Protein AF-A0A8H6RTL1-F1 (afdb_monomer)

Structure (mmCIF, N/CA/C/O backbone):
data_AF-A0A8H6RTL1-F1
#
_entry.id   AF-A0A8H6RTL1-F1
#
loop_
_atom_site.group_PDB
_atom_site.id
_atom_site.type_symbol
_atom_site.label_atom_id
_atom_site.label_alt_id
_atom_site.label_comp_id
_atom_site.label_asym_id
_atom_site.label_entity_id
_atom_site.labe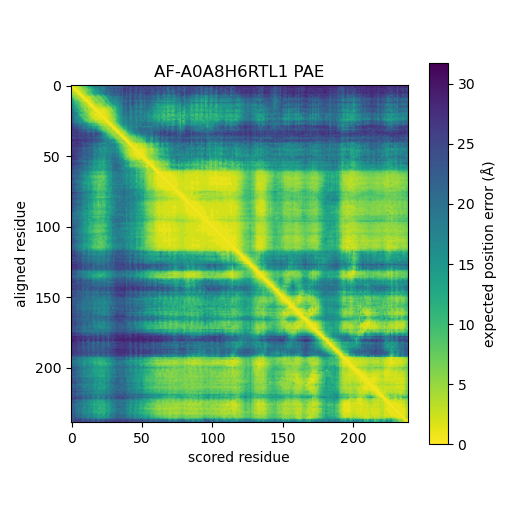l_seq_id
_atom_site.pdbx_PDB_ins_code
_atom_site.Cartn_x
_atom_site.Cartn_y
_atom_site.Cartn_z
_atom_site.occupancy
_atom_site.B_iso_or_equiv
_atom_site.auth_seq_id
_atom_site.auth_comp_id
_atom_site.auth_asym_id
_atom_site.auth_atom_id
_atom_site.pdbx_PDB_model_num
ATOM 1 N N . MET A 1 1 ? -26.772 15.463 -30.815 1.00 43.88 1 MET A N 1
ATOM 2 C CA . MET A 1 1 ? -25.380 15.934 -31.005 1.00 43.88 1 MET A CA 1
ATOM 3 C C . MET A 1 1 ? -24.585 15.671 -29.727 1.00 43.88 1 MET A C 1
ATOM 5 O O . MET A 1 1 ? -24.714 16.428 -28.778 1.00 43.88 1 MET A O 1
ATOM 9 N N . LEU A 1 2 ? -23.816 14.579 -29.672 1.00 36.34 2 LEU A N 1
ATOM 10 C CA . LEU A 1 2 ? -22.948 14.227 -28.539 1.00 36.34 2 LEU A CA 1
ATOM 11 C C . LEU A 1 2 ? -21.503 14.591 -28.904 1.00 36.34 2 LEU A C 1
ATOM 13 O O . LEU A 1 2 ? -20.895 13.931 -29.744 1.00 36.34 2 LEU A O 1
ATOM 17 N N . ARG A 1 3 ? -20.960 15.667 -28.320 1.00 38.81 3 ARG A N 1
ATOM 18 C CA . ARG A 1 3 ? -19.540 16.017 -28.466 1.00 38.81 3 ARG A CA 1
ATOM 19 C C . ARG A 1 3 ? -18.721 15.218 -27.452 1.00 38.81 3 ARG A C 1
ATOM 21 O O . ARG A 1 3 ? -18.816 15.443 -26.252 1.00 38.81 3 ARG A O 1
ATOM 28 N N . SER A 1 4 ? -17.925 14.289 -27.973 1.00 41.44 4 SER A N 1
ATOM 29 C CA . SER A 1 4 ? -16.876 13.567 -27.254 1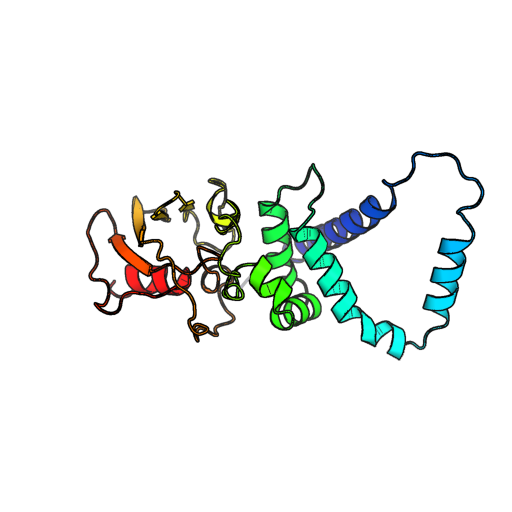.00 41.44 4 SER A CA 1
ATOM 30 C C . SER A 1 4 ? -15.756 14.536 -26.862 1.00 41.44 4 SER A C 1
ATOM 32 O O . SER A 1 4 ? -15.136 15.155 -27.726 1.00 41.44 4 SER A O 1
ATOM 34 N N . ALA A 1 5 ? -15.514 14.684 -25.560 1.00 47.09 5 ALA A N 1
ATOM 35 C CA . ALA A 1 5 ? -14.420 15.472 -25.008 1.00 47.09 5 ALA A CA 1
ATOM 36 C C . ALA A 1 5 ? -13.405 14.534 -24.344 1.00 47.09 5 ALA A C 1
ATOM 38 O O . ALA A 1 5 ? -13.546 14.180 -23.176 1.00 47.09 5 ALA A O 1
ATOM 39 N N . ALA A 1 6 ? -12.365 14.144 -25.082 1.00 49.00 6 ALA A N 1
ATOM 40 C CA . ALA A 1 6 ? -11.170 13.557 -24.480 1.00 49.00 6 ALA A CA 1
ATOM 41 C C . ALA A 1 6 ? -9.881 13.861 -25.273 1.00 49.00 6 ALA A C 1
ATOM 43 O O . ALA A 1 6 ? -9.382 12.992 -25.986 1.00 49.00 6 ALA A O 1
ATOM 44 N N . PRO A 1 7 ? -9.263 15.047 -25.096 1.00 47.78 7 PRO A N 1
ATOM 45 C CA . PRO A 1 7 ? -7.876 15.261 -25.488 1.00 47.78 7 PRO A CA 1
ATOM 46 C C . PRO A 1 7 ? -7.061 15.770 -24.289 1.00 47.78 7 PRO A C 1
ATOM 48 O O . PRO A 1 7 ? -6.831 16.964 -24.162 1.00 47.78 7 PRO A O 1
ATOM 51 N N . ASN A 1 8 ? -6.655 14.897 -23.357 1.00 46.12 8 ASN A N 1
ATOM 52 C CA . ASN A 1 8 ? -5.674 15.297 -22.323 1.00 46.12 8 ASN A CA 1
ATOM 53 C C . ASN A 1 8 ? -4.879 14.163 -21.644 1.00 46.12 8 ASN A C 1
ATOM 55 O O . ASN A 1 8 ? -3.993 14.431 -20.835 1.00 46.12 8 ASN A O 1
ATOM 59 N N . LEU A 1 9 ? -5.124 12.890 -21.976 1.00 42.91 9 LEU A N 1
ATOM 60 C CA . LEU A 1 9 ? -4.364 11.777 -21.387 1.00 42.91 9 LEU A CA 1
ATOM 61 C C . LEU A 1 9 ? -2.966 11.615 -22.006 1.00 42.91 9 LEU A C 1
ATOM 63 O O . LEU A 1 9 ? -2.006 11.392 -21.274 1.00 42.91 9 LEU A O 1
ATOM 67 N N . GLN A 1 10 ? -2.811 11.820 -23.317 1.00 39.81 10 GLN A N 1
ATOM 68 C CA . GLN A 1 10 ? -1.538 11.632 -24.038 1.00 39.81 10 GLN A CA 1
ATOM 69 C C . GLN A 1 10 ? -0.384 12.512 -23.511 1.00 39.81 10 GLN A C 1
ATOM 71 O O . GLN A 1 10 ? 0.764 12.067 -23.470 1.00 39.81 10 GLN A O 1
ATOM 76 N N . LEU A 1 11 ? -0.674 13.733 -23.042 1.00 39.53 11 LEU A N 1
ATOM 77 C CA . LEU A 1 11 ? 0.359 14.669 -22.581 1.00 39.53 11 LEU A CA 1
ATOM 78 C C . LEU A 1 11 ? 0.967 14.270 -21.221 1.00 39.53 11 LEU A C 1
ATOM 80 O O . LEU A 1 11 ? 2.149 14.509 -20.983 1.00 39.53 11 LEU A O 1
ATOM 84 N N . ARG A 1 12 ? 0.198 13.597 -20.350 1.00 45.69 12 ARG A N 1
ATOM 85 C CA . ARG A 1 12 ? 0.683 13.115 -19.040 1.00 45.69 12 ARG A CA 1
ATOM 86 C C . ARG A 1 12 ? 1.526 11.837 -19.140 1.00 45.69 12 ARG A C 1
ATOM 88 O O . ARG A 1 12 ? 2.374 11.599 -18.286 1.00 45.69 12 ARG A O 1
ATOM 95 N N . PHE A 1 13 ? 1.334 11.032 -20.188 1.00 45.88 13 PHE A N 1
ATOM 96 C CA . PHE A 1 13 ? 2.130 9.818 -20.416 1.00 45.88 13 PHE A CA 1
ATOM 97 C C . PHE A 1 13 ? 3.567 10.126 -20.851 1.00 45.88 13 PHE A C 1
ATOM 99 O O . PHE A 1 13 ? 4.500 9.449 -20.415 1.00 45.88 13 PHE A O 1
ATOM 106 N N . ARG A 1 14 ? 3.770 11.171 -21.667 1.00 46.47 14 ARG A N 1
ATOM 107 C CA . ARG A 1 14 ? 5.112 11.555 -22.131 1.00 46.47 14 ARG A CA 1
ATOM 108 C C . ARG A 1 14 ? 5.990 12.087 -21.002 1.00 46.47 14 ARG A C 1
ATOM 110 O O . ARG A 1 14 ? 7.159 11.726 -20.947 1.00 46.47 14 ARG A O 1
ATOM 117 N N . THR A 1 15 ? 5.443 12.870 -20.074 1.00 50.91 15 THR A N 1
ATOM 118 C CA . THR A 1 15 ? 6.215 13.414 -18.947 1.00 50.91 15 THR A CA 1
ATOM 119 C C . THR A 1 15 ? 6.659 12.338 -17.959 1.00 50.91 15 THR A C 1
ATOM 121 O O . THR A 1 15 ? 7.799 12.384 -17.510 1.00 50.91 15 THR A O 1
ATOM 124 N N . GLY A 1 16 ? 5.829 11.327 -17.676 1.00 48.19 16 GLY A N 1
ATOM 125 C CA . GLY A 1 16 ? 6.190 10.238 -16.758 1.00 48.19 16 GLY A CA 1
ATOM 126 C C . GLY A 1 16 ? 7.340 9.356 -17.262 1.00 48.19 16 GLY A C 1
ATOM 127 O O . GLY A 1 16 ? 8.284 9.092 -16.519 1.00 48.19 16 GLY A O 1
ATOM 128 N N . LEU A 1 17 ? 7.305 8.946 -18.537 1.00 53.16 17 LEU A N 1
ATOM 129 C CA . LEU A 1 17 ? 8.368 8.121 -19.126 1.00 53.16 17 LEU A CA 1
ATOM 130 C C . LEU A 1 17 ? 9.667 8.919 -19.319 1.00 53.16 17 LEU A C 1
ATOM 132 O O . LEU A 1 17 ? 10.746 8.409 -19.026 1.00 53.16 17 LEU A O 1
ATOM 136 N N . PHE A 1 18 ? 9.574 10.190 -19.734 1.00 55.62 18 PHE A N 1
ATOM 137 C CA . PHE A 1 18 ? 10.739 11.080 -19.787 1.00 55.62 18 PHE A CA 1
ATOM 138 C C . PHE A 1 18 ? 11.351 11.300 -18.405 1.00 55.62 18 PHE A C 1
ATOM 140 O O . PHE A 1 18 ? 12.571 11.363 -18.292 1.00 55.62 18 PHE A O 1
ATOM 147 N N . PHE A 1 19 ? 10.542 11.409 -17.352 1.00 57.59 19 PHE A N 1
ATOM 148 C CA . PHE A 1 19 ? 11.044 11.545 -15.987 1.00 57.59 19 PHE A CA 1
ATOM 149 C C . PHE A 1 19 ? 11.781 10.277 -15.537 1.00 57.59 19 PHE A C 1
ATOM 151 O O . PHE A 1 19 ? 12.887 10.369 -15.011 1.00 57.59 19 PHE A O 1
ATOM 158 N N . PHE A 1 20 ? 11.228 9.097 -15.838 1.00 56.34 20 PHE A N 1
ATOM 159 C CA . PHE A 1 20 ? 11.855 7.809 -15.530 1.00 56.34 20 PHE A CA 1
ATOM 160 C C . PHE A 1 20 ? 13.192 7.627 -16.269 1.00 56.34 20 PHE A C 1
ATOM 162 O O . PHE A 1 20 ? 14.200 7.272 -15.659 1.00 56.34 20 PHE A O 1
ATOM 169 N N . LEU A 1 21 ? 13.240 7.966 -17.562 1.00 60.62 21 LEU A N 1
ATOM 170 C CA . LEU A 1 21 ? 14.471 7.929 -18.359 1.00 60.62 21 LEU A CA 1
ATOM 171 C C . LEU A 1 21 ? 15.497 8.983 -17.909 1.00 60.62 21 LEU A C 1
ATOM 173 O O . LEU A 1 21 ? 16.694 8.710 -17.928 1.00 60.62 21 LEU A O 1
ATOM 177 N N . ASN A 1 22 ? 15.058 10.162 -17.454 1.00 56.31 22 ASN A N 1
ATOM 178 C CA . ASN A 1 22 ? 15.953 11.180 -16.894 1.00 56.31 22 ASN A CA 1
ATOM 179 C C . ASN A 1 22 ? 16.530 10.783 -15.525 1.00 56.31 22 ASN A C 1
ATOM 181 O O . ASN A 1 22 ? 17.671 11.141 -15.235 1.00 56.31 22 ASN A O 1
ATOM 185 N N . ILE A 1 23 ? 15.785 10.037 -14.700 1.00 56.25 23 ILE A N 1
ATOM 186 C CA . ILE A 1 23 ? 16.304 9.461 -13.448 1.00 56.25 23 ILE A CA 1
ATOM 187 C C . ILE A 1 23 ? 17.415 8.454 -13.754 1.00 56.25 23 ILE A C 1
ATOM 189 O O . ILE A 1 23 ? 18.494 8.549 -13.169 1.00 56.25 23 ILE A O 1
ATOM 193 N N . ILE A 1 24 ? 17.182 7.539 -14.703 1.00 53.34 24 ILE A N 1
ATOM 194 C CA . ILE A 1 24 ? 18.183 6.541 -15.113 1.00 53.34 24 ILE A CA 1
ATOM 195 C C . ILE A 1 24 ? 19.425 7.245 -15.675 1.00 53.34 24 ILE A C 1
ATOM 197 O O . ILE A 1 24 ? 20.531 7.019 -15.194 1.00 53.34 24 ILE A O 1
ATOM 201 N N . ARG A 1 25 ? 19.240 8.197 -16.600 1.00 52.59 25 ARG A N 1
ATOM 202 C CA . ARG A 1 25 ? 20.341 8.920 -17.254 1.00 52.59 25 ARG A CA 1
ATOM 203 C C . ARG A 1 25 ? 21.189 9.768 -16.295 1.00 52.59 25 ARG A C 1
ATOM 205 O O . ARG A 1 25 ? 22.357 9.999 -16.578 1.00 52.59 25 ARG A O 1
ATOM 212 N N . ARG A 1 26 ? 20.633 10.261 -15.180 1.00 54.62 26 ARG A N 1
ATOM 213 C CA . ARG A 1 26 ? 21.383 11.074 -14.198 1.00 54.62 26 ARG A CA 1
ATOM 214 C C . ARG A 1 26 ? 22.138 10.249 -13.158 1.00 54.62 26 ARG A C 1
ATOM 216 O O . ARG A 1 26 ? 23.131 10.751 -12.633 1.00 54.62 26 ARG A O 1
ATOM 223 N N . ASN A 1 27 ? 21.705 9.022 -12.865 1.00 48.44 27 ASN A N 1
ATOM 224 C CA . ASN A 1 27 ? 22.418 8.148 -11.929 1.00 48.44 27 ASN A CA 1
ATOM 225 C C . ASN A 1 27 ? 23.763 7.657 -12.490 1.00 48.44 27 ASN A C 1
ATOM 227 O O . ASN A 1 27 ? 24.698 7.484 -11.714 1.00 48.44 27 ASN A O 1
ATOM 231 N N . ASP A 1 28 ? 23.909 7.563 -13.814 1.00 49.00 28 ASP A N 1
ATOM 232 C CA . ASP A 1 28 ? 25.189 7.220 -14.453 1.00 49.00 28 ASP A CA 1
ATOM 233 C C . ASP A 1 28 ? 26.223 8.364 -14.422 1.00 49.00 28 ASP A C 1
ATOM 235 O O . ASP A 1 28 ? 27.409 8.139 -14.646 1.00 49.00 28 ASP A O 1
ATOM 239 N N . CYS A 1 29 ? 25.822 9.601 -14.104 1.00 46.69 29 CYS A N 1
ATOM 240 C CA . CYS A 1 29 ? 26.717 10.762 -14.179 1.00 46.69 29 CYS A CA 1
ATOM 241 C C . CYS A 1 29 ? 27.393 11.161 -12.854 1.00 46.69 29 CYS A C 1
ATOM 243 O O . CYS A 1 29 ? 28.145 12.135 -12.854 1.00 46.69 29 CYS A O 1
ATOM 245 N N . ARG A 1 30 ? 27.137 10.489 -11.716 1.00 46.78 30 ARG A N 1
ATOM 246 C CA . ARG A 1 30 ? 27.533 11.023 -10.389 1.00 46.78 30 ARG A CA 1
ATOM 247 C C . ARG A 1 30 ? 28.632 10.280 -9.622 1.00 46.78 30 ARG A C 1
ATOM 249 O O . ARG A 1 30 ? 28.912 10.664 -8.493 1.00 46.78 30 ARG A O 1
ATOM 256 N N . THR A 1 31 ? 29.314 9.305 -10.219 1.00 47.59 31 THR A N 1
ATOM 257 C CA . THR A 1 31 ? 30.522 8.681 -9.625 1.00 47.59 31 THR A CA 1
ATOM 258 C C . THR A 1 31 ? 31.845 9.269 -10.137 1.00 47.59 31 THR A C 1
ATOM 260 O O . THR A 1 31 ? 32.911 8.711 -9.897 1.00 47.59 31 THR A O 1
ATOM 263 N N . GLY A 1 32 ? 31.814 10.414 -10.822 1.00 49.97 32 GLY A N 1
ATOM 264 C CA . GLY A 1 32 ? 33.000 11.039 -11.408 1.00 49.97 32 GLY A CA 1
ATOM 265 C C . GLY A 1 32 ? 33.695 12.061 -10.509 1.00 49.97 32 GLY A C 1
ATOM 266 O O . GLY A 1 32 ? 33.634 13.247 -10.806 1.00 49.97 32 GLY A O 1
ATOM 267 N N . THR A 1 33 ? 34.406 11.618 -9.470 1.00 51.62 33 THR A N 1
ATOM 268 C CA . THR A 1 33 ? 35.535 12.381 -8.897 1.00 51.62 33 THR A CA 1
ATOM 269 C C . THR A 1 33 ? 36.630 11.432 -8.416 1.00 51.62 33 THR A C 1
ATOM 271 O O . THR A 1 33 ? 36.700 11.110 -7.237 1.00 51.62 33 THR A O 1
ATOM 274 N N . HIS A 1 34 ? 37.472 10.969 -9.340 1.00 44.16 34 HIS A N 1
ATOM 275 C CA . HIS A 1 34 ? 38.931 10.973 -9.191 1.00 44.16 34 HIS A CA 1
ATOM 276 C C . HIS A 1 34 ? 39.573 10.576 -10.526 1.00 44.16 34 HIS A C 1
ATOM 278 O O . HIS A 1 34 ? 39.155 9.622 -11.179 1.00 44.16 34 HIS A O 1
ATOM 284 N N . ASN A 1 35 ? 40.573 11.349 -10.939 1.00 51.34 35 ASN A N 1
ATOM 285 C CA . ASN A 1 35 ? 41.313 11.200 -12.186 1.00 51.34 35 ASN A CA 1
ATOM 286 C C . ASN A 1 35 ? 41.865 9.774 -12.358 1.00 51.34 35 ASN A C 1
ATOM 288 O O . ASN A 1 35 ? 42.827 9.397 -11.695 1.00 51.34 35 ASN A O 1
ATOM 292 N N . SER A 1 36 ? 41.293 8.998 -13.279 1.00 48.06 36 SER A N 1
ATOM 293 C CA . SER A 1 36 ? 41.942 7.810 -13.835 1.00 48.06 36 SER A CA 1
ATOM 294 C C . SER A 1 36 ? 41.589 7.685 -15.313 1.00 48.06 36 SER A C 1
ATOM 296 O O . SER A 1 36 ? 40.484 7.300 -15.691 1.00 48.06 36 SER A O 1
ATOM 298 N N . VAL A 1 37 ? 42.560 8.016 -16.164 1.00 55.53 37 VAL A N 1
ATOM 299 C CA . VAL A 1 37 ? 42.485 7.949 -17.636 1.00 55.53 37 VAL A CA 1
ATOM 300 C C . VAL A 1 37 ? 42.399 6.490 -18.140 1.00 55.53 37 VAL A C 1
ATOM 302 O O . VAL A 1 37 ? 42.255 6.237 -19.331 1.00 55.53 37 VAL A O 1
ATOM 305 N N . HIS A 1 38 ? 42.391 5.498 -17.242 1.00 55.06 38 HIS A N 1
ATOM 306 C CA . HIS A 1 38 ? 42.290 4.077 -17.585 1.00 55.06 38 HIS A CA 1
ATOM 307 C C . HIS A 1 38 ? 40.859 3.500 -17.638 1.00 55.06 38 HIS A C 1
ATOM 309 O O . HIS A 1 38 ? 40.698 2.328 -17.979 1.00 55.06 38 HIS A O 1
ATOM 315 N N . GLY A 1 39 ? 39.815 4.287 -17.354 1.00 49.84 39 GLY A N 1
ATOM 316 C CA . GLY A 1 39 ? 38.440 3.779 -17.201 1.00 49.84 39 GLY A CA 1
ATOM 317 C C . GLY A 1 39 ? 37.600 3.598 -18.477 1.00 49.84 39 GLY A C 1
ATOM 318 O O . GLY A 1 39 ? 36.605 2.878 -18.434 1.00 49.84 39 GLY A O 1
ATOM 319 N N . MET A 1 40 ? 37.967 4.199 -19.618 1.00 52.50 40 MET A N 1
ATOM 320 C CA . MET A 1 40 ? 37.075 4.234 -20.799 1.00 52.50 40 MET A CA 1
ATOM 321 C C . MET A 1 40 ? 36.929 2.892 -21.539 1.00 52.50 40 MET A C 1
ATOM 323 O O . MET A 1 40 ? 35.972 2.709 -22.278 1.00 52.50 40 MET A O 1
ATOM 327 N N . LYS A 1 41 ? 37.814 1.908 -21.320 1.00 56.25 41 LYS A N 1
ATOM 328 C CA . LYS A 1 41 ? 37.735 0.617 -22.038 1.00 56.25 41 LYS A CA 1
ATOM 329 C C . LYS A 1 41 ? 36.671 -0.346 -21.491 1.00 56.25 41 LYS A C 1
ATOM 331 O O . LYS A 1 41 ? 36.265 -1.267 -22.196 1.00 56.25 41 LYS A O 1
ATOM 336 N N . ALA A 1 42 ? 36.222 -0.167 -20.247 1.00 57.38 42 ALA A N 1
ATOM 337 C CA . ALA A 1 42 ? 35.315 -1.119 -19.601 1.00 57.38 42 ALA A CA 1
ATOM 338 C C . ALA A 1 42 ? 33.854 -0.961 -20.061 1.00 57.38 42 ALA A C 1
ATOM 340 O O . ALA A 1 42 ? 33.155 -1.958 -20.247 1.00 57.38 42 ALA A O 1
ATOM 341 N N . THR A 1 43 ? 33.400 0.274 -20.292 1.00 62.84 43 THR A N 1
ATOM 342 C CA . THR A 1 43 ? 32.031 0.561 -20.750 1.00 62.84 43 THR A CA 1
ATOM 343 C C . THR A 1 43 ? 31.811 0.135 -22.198 1.00 62.84 43 THR A C 1
ATOM 345 O O . THR A 1 43 ? 30.776 -0.450 -22.511 1.00 62.84 43 THR A O 1
ATOM 348 N N . ASP A 1 44 ? 32.812 0.329 -23.058 1.00 65.88 44 ASP A N 1
ATOM 349 C CA . ASP A 1 44 ? 32.731 -0.032 -24.479 1.00 65.88 44 ASP A CA 1
ATOM 350 C C . ASP A 1 44 ? 32.711 -1.555 -24.680 1.00 65.88 44 ASP A C 1
ATOM 352 O O . ASP A 1 44 ? 31.981 -2.074 -25.528 1.00 65.88 44 ASP A O 1
ATOM 356 N N . SER A 1 45 ? 33.444 -2.291 -23.837 1.00 69.19 45 SER A N 1
ATOM 357 C CA . SER A 1 45 ? 33.427 -3.758 -23.813 1.00 69.19 45 SER A CA 1
ATOM 358 C C . SER A 1 45 ? 32.057 -4.312 -23.398 1.00 69.19 45 SER A C 1
ATOM 360 O O . SER A 1 45 ? 31.516 -5.201 -24.057 1.00 69.19 45 SER A O 1
ATOM 362 N N . LEU A 1 46 ? 31.437 -3.735 -22.361 1.00 67.06 46 LEU A N 1
ATOM 363 C CA . LEU A 1 46 ? 30.097 -4.124 -21.906 1.00 67.06 46 LEU A CA 1
ATOM 364 C C . LEU A 1 46 ? 29.025 -3.871 -22.973 1.00 67.06 46 LEU A C 1
ATOM 366 O O . LEU A 1 46 ? 28.186 -4.739 -23.213 1.00 67.06 46 LEU A O 1
ATOM 370 N N . ILE A 1 47 ? 29.072 -2.719 -23.646 1.00 72.00 47 ILE A N 1
ATOM 371 C CA . ILE A 1 47 ? 28.132 -2.389 -24.727 1.00 72.00 47 ILE A CA 1
ATOM 372 C C . ILE A 1 47 ? 28.301 -3.361 -25.904 1.00 72.00 47 ILE A C 1
ATOM 374 O O . ILE A 1 47 ? 27.302 -3.854 -26.426 1.00 72.00 47 ILE A O 1
ATOM 378 N N . SER A 1 48 ? 29.539 -3.695 -26.287 1.00 73.81 48 SER A N 1
ATOM 379 C CA . SER A 1 48 ? 29.819 -4.660 -27.362 1.00 73.81 48 SER A CA 1
ATOM 380 C C . SER A 1 48 ? 29.273 -6.060 -27.049 1.00 73.81 48 SER A C 1
ATOM 382 O O . SER A 1 48 ? 28.581 -6.656 -27.877 1.00 73.81 48 SER A O 1
ATOM 384 N N . ILE A 1 49 ? 29.479 -6.549 -25.820 1.00 71.25 49 ILE A N 1
ATOM 385 C CA . ILE A 1 49 ? 28.933 -7.837 -25.364 1.00 71.25 49 ILE A CA 1
ATOM 386 C C . ILE A 1 49 ? 27.398 -7.813 -25.390 1.00 71.25 49 ILE A C 1
ATOM 388 O O . ILE A 1 49 ? 26.786 -8.737 -25.919 1.00 71.25 49 ILE A O 1
ATOM 392 N N . ILE A 1 50 ? 26.762 -6.743 -24.898 1.00 66.81 50 ILE A N 1
ATOM 393 C CA . ILE A 1 50 ? 25.294 -6.602 -24.901 1.00 66.81 50 ILE A CA 1
ATOM 394 C C . ILE A 1 50 ? 24.729 -6.573 -26.330 1.00 66.81 50 ILE A C 1
ATOM 396 O O . ILE A 1 50 ? 23.659 -7.132 -26.587 1.00 66.81 50 ILE A O 1
ATOM 400 N N . MET A 1 51 ? 25.441 -5.952 -27.272 1.00 72.31 51 MET A N 1
ATOM 401 C CA . MET A 1 51 ? 25.041 -5.894 -28.682 1.00 72.31 51 MET A CA 1
ATOM 402 C C . MET A 1 51 ? 25.223 -7.238 -29.403 1.00 72.31 51 MET A C 1
ATOM 404 O O . MET A 1 51 ? 24.439 -7.537 -30.307 1.00 72.31 51 MET A O 1
ATOM 408 N N . ALA A 1 52 ? 26.192 -8.055 -28.971 1.00 74.25 52 ALA A N 1
ATOM 409 C CA . ALA A 1 52 ? 26.459 -9.398 -29.492 1.00 74.25 52 ALA A CA 1
ATOM 410 C C . ALA A 1 52 ? 25.467 -10.469 -28.995 1.00 74.25 52 ALA A C 1
ATOM 412 O O . ALA A 1 52 ? 25.358 -11.540 -29.594 1.00 74.25 52 ALA A O 1
ATOM 413 N N . LEU A 1 53 ? 24.712 -10.197 -27.927 1.00 74.38 53 LEU A N 1
ATOM 414 C CA . LEU A 1 53 ? 23.673 -11.102 -27.442 1.00 74.38 53 LEU A CA 1
ATOM 415 C C . LEU A 1 53 ? 22.528 -11.235 -28.456 1.00 74.38 53 LEU A C 1
ATOM 417 O O . LEU A 1 53 ? 22.070 -10.254 -29.058 1.00 74.38 53 LEU A O 1
ATOM 421 N N . SER A 1 54 ? 22.001 -12.453 -28.608 1.00 80.12 54 SER A N 1
ATOM 422 C CA . SER A 1 54 ? 20.809 -12.679 -29.431 1.00 80.12 54 SER A CA 1
ATOM 423 C C . SER A 1 54 ? 19.643 -11.822 -28.925 1.00 80.12 54 SER A C 1
ATOM 425 O O . SER A 1 54 ? 19.557 -11.491 -27.738 1.00 80.12 54 SER A O 1
ATOM 427 N N . ALA A 1 55 ? 18.728 -11.443 -29.820 1.00 71.81 55 ALA A N 1
ATOM 428 C CA . ALA A 1 55 ? 17.548 -10.667 -29.440 1.00 71.81 55 ALA A CA 1
ATOM 429 C C . ALA A 1 55 ? 16.754 -11.350 -28.307 1.00 71.81 55 ALA A C 1
ATOM 431 O O . ALA A 1 55 ? 16.278 -10.672 -27.405 1.00 71.81 55 ALA A O 1
ATOM 432 N N . GLY A 1 56 ? 16.702 -12.689 -28.294 1.00 72.81 56 GLY A N 1
ATOM 433 C CA . GLY A 1 56 ? 16.093 -13.461 -27.209 1.00 72.81 56 GLY A CA 1
ATOM 434 C C . GLY A 1 56 ? 16.814 -13.287 -25.870 1.00 72.81 56 GLY A C 1
ATOM 435 O O . GLY A 1 56 ? 16.170 -13.013 -24.864 1.00 72.81 56 GLY A O 1
ATOM 436 N N . HIS A 1 57 ? 18.148 -13.350 -25.848 1.00 74.06 57 HIS A N 1
ATOM 437 C CA . HIS A 1 57 ? 18.921 -13.201 -24.608 1.00 74.06 57 HIS A CA 1
ATOM 438 C C . HIS A 1 57 ? 18.832 -11.780 -24.025 1.00 74.06 57 HIS A C 1
ATOM 440 O O . HIS A 1 57 ? 18.823 -11.603 -22.809 1.00 74.06 57 HIS A O 1
ATOM 446 N N . ARG A 1 58 ? 18.685 -10.763 -24.886 1.00 68.94 58 ARG A N 1
ATOM 447 C CA . ARG A 1 58 ? 18.402 -9.383 -24.458 1.00 68.94 58 ARG A CA 1
ATOM 448 C C . ARG A 1 58 ? 17.034 -9.230 -23.799 1.00 68.94 58 ARG A C 1
ATOM 450 O O . ARG A 1 58 ? 16.886 -8.342 -22.972 1.00 68.94 58 ARG A O 1
ATOM 457 N N . VAL A 1 59 ? 16.061 -10.071 -24.155 1.00 73.56 59 VAL A N 1
ATOM 458 C CA . VAL A 1 59 ? 14.692 -10.028 -23.617 1.00 73.56 59 VAL A CA 1
ATOM 459 C C . VAL A 1 59 ? 14.560 -10.813 -22.312 1.00 73.56 59 VAL A C 1
ATOM 461 O O . VAL A 1 59 ? 13.835 -10.368 -21.425 1.00 73.56 59 VAL A O 1
ATOM 464 N N . VAL A 1 60 ? 15.290 -11.924 -22.163 1.00 78.25 60 VAL A N 1
ATOM 465 C CA . VAL A 1 60 ? 15.205 -12.804 -20.980 1.00 78.25 60 VAL A CA 1
ATOM 466 C C . VAL A 1 60 ? 15.559 -12.083 -19.676 1.00 78.25 60 VAL A C 1
ATOM 468 O O . VAL A 1 60 ? 14.946 -12.382 -18.668 1.00 78.25 60 VAL A O 1
ATOM 471 N N . ASN A 1 61 ? 16.457 -11.092 -19.700 1.00 83.25 61 ASN A N 1
ATOM 472 C CA . ASN A 1 61 ? 16.907 -10.395 -18.485 1.00 83.25 61 ASN A CA 1
ATOM 473 C C . ASN A 1 61 ? 16.196 -9.052 -18.222 1.00 83.25 61 ASN A C 1
ATOM 475 O O . ASN A 1 61 ? 16.587 -8.304 -17.322 1.00 83.25 61 ASN A O 1
ATOM 479 N N . ILE A 1 62 ? 15.193 -8.681 -19.031 1.00 87.62 62 ILE A N 1
ATOM 480 C CA . ILE A 1 62 ? 14.520 -7.376 -18.894 1.00 87.62 62 ILE A CA 1
ATOM 481 C C . ILE A 1 62 ? 13.708 -7.318 -17.602 1.00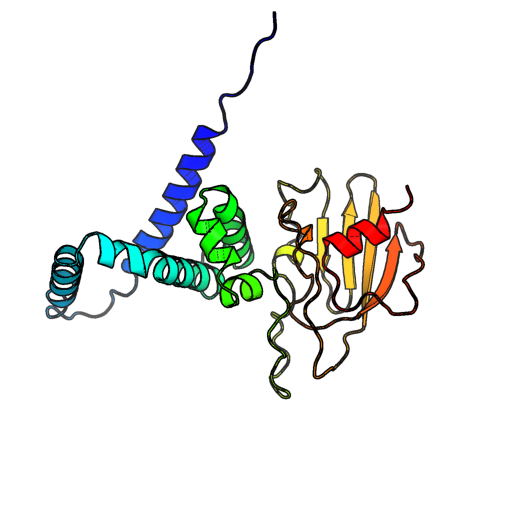 87.62 62 ILE A C 1
ATOM 483 O O . ILE A 1 62 ? 13.645 -6.265 -16.970 1.00 87.62 62 ILE A O 1
ATOM 487 N N . THR A 1 63 ? 13.082 -8.425 -17.208 1.00 92.50 63 THR A N 1
ATOM 488 C CA . THR A 1 63 ? 12.226 -8.497 -16.019 1.00 92.50 63 THR A CA 1
ATOM 489 C C . THR A 1 63 ? 13.006 -8.274 -14.729 1.00 92.50 63 THR A C 1
ATOM 491 O O . THR A 1 63 ? 12.595 -7.465 -13.899 1.00 92.50 63 THR A O 1
ATOM 494 N N . GLU A 1 64 ? 14.158 -8.923 -14.601 1.00 92.25 64 GLU A N 1
ATOM 495 C CA . GLU A 1 64 ? 15.080 -8.852 -13.471 1.00 92.25 64 GLU A CA 1
ATOM 496 C C . GLU A 1 64 ? 15.721 -7.467 -13.398 1.00 92.25 64 GLU A C 1
ATOM 498 O O . GLU A 1 64 ? 15.752 -6.844 -12.338 1.00 92.25 64 GLU A O 1
ATOM 503 N N . LEU A 1 65 ? 16.162 -6.935 -14.544 1.00 91.94 65 LEU A N 1
ATOM 504 C CA . LEU A 1 65 ? 16.707 -5.582 -14.616 1.00 91.94 65 LEU A CA 1
ATOM 505 C C . LEU A 1 65 ? 15.657 -4.536 -14.222 1.00 91.94 65 LEU A C 1
ATOM 507 O O . LEU A 1 65 ? 15.963 -3.590 -13.494 1.00 91.94 65 LEU A O 1
ATOM 511 N N . LEU A 1 66 ? 14.414 -4.696 -14.685 1.00 94.12 66 LEU A N 1
ATOM 512 C CA . LEU A 1 66 ? 13.323 -3.797 -14.327 1.00 94.12 66 LEU A CA 1
ATOM 513 C C . LEU A 1 66 ? 12.991 -3.892 -12.834 1.00 94.12 66 LEU A C 1
ATOM 515 O O . LEU A 1 66 ? 12.775 -2.856 -12.203 1.00 94.12 66 LEU A O 1
ATOM 519 N N . GLU A 1 67 ? 12.983 -5.101 -12.264 1.00 95.25 67 GLU A N 1
ATOM 520 C CA . GLU A 1 67 ? 12.819 -5.311 -10.824 1.00 95.25 67 GLU A CA 1
ATOM 521 C C . GLU A 1 67 ? 13.896 -4.559 -10.032 1.00 95.25 67 GLU A C 1
ATOM 523 O O . GLU A 1 67 ? 13.564 -3.781 -9.133 1.00 95.25 67 GLU A O 1
ATOM 528 N N . ASP A 1 68 ? 15.166 -4.733 -10.399 1.00 94.00 68 ASP A N 1
ATOM 529 C CA . ASP A 1 68 ? 16.303 -4.103 -9.727 1.00 94.00 68 ASP A CA 1
ATOM 530 C C . ASP A 1 68 ? 16.263 -2.573 -9.820 1.00 94.00 68 ASP A C 1
ATOM 532 O O . ASP A 1 68 ? 16.538 -1.883 -8.833 1.00 94.00 68 ASP A O 1
ATOM 536 N N . ILE A 1 69 ? 15.881 -2.018 -10.975 1.00 92.19 69 ILE A N 1
ATOM 537 C CA . ILE A 1 69 ? 15.700 -0.569 -11.138 1.00 92.19 69 ILE A CA 1
ATOM 538 C C . ILE A 1 69 ? 14.610 -0.065 -10.188 1.00 92.19 69 ILE A C 1
ATOM 540 O O . ILE A 1 69 ? 14.826 0.916 -9.475 1.00 92.19 69 ILE A O 1
ATOM 544 N N . LEU A 1 70 ? 13.453 -0.731 -10.147 1.00 94.44 70 LEU A N 1
ATOM 545 C CA . LEU A 1 70 ? 12.343 -0.333 -9.277 1.00 94.44 70 LEU A CA 1
ATOM 546 C C . LEU A 1 70 ? 12.718 -0.453 -7.794 1.00 94.44 70 LEU A C 1
ATOM 548 O O . LEU A 1 70 ? 12.393 0.440 -7.010 1.00 94.44 70 LEU A O 1
ATOM 552 N N . LEU A 1 71 ? 13.448 -1.505 -7.411 1.00 93.75 71 LEU A N 1
ATOM 553 C CA . LEU A 1 71 ? 13.950 -1.675 -6.047 1.00 93.75 71 LEU A CA 1
ATOM 554 C C . LEU A 1 71 ? 14.914 -0.550 -5.669 1.00 93.75 71 LEU A C 1
ATOM 556 O O . LEU A 1 71 ? 14.767 0.030 -4.598 1.00 93.75 71 LEU A O 1
ATOM 560 N N . ARG A 1 72 ? 15.850 -0.182 -6.552 1.00 90.56 72 ARG A N 1
ATOM 561 C CA . ARG A 1 72 ? 16.783 0.932 -6.313 1.00 90.56 72 ARG A CA 1
ATOM 562 C C . ARG A 1 72 ? 16.071 2.273 -6.187 1.00 90.56 72 ARG A C 1
ATOM 564 O O . ARG A 1 72 ? 16.431 3.055 -5.313 1.00 90.56 72 ARG A O 1
ATOM 571 N N . VAL A 1 73 ? 15.058 2.525 -7.019 1.00 90.50 73 VAL A N 1
ATOM 572 C CA . VAL A 1 73 ? 14.238 3.745 -6.929 1.00 90.50 73 VAL A CA 1
ATOM 573 C C . VAL A 1 73 ? 13.581 3.849 -5.553 1.00 90.50 73 VAL A C 1
ATOM 575 O O . VAL A 1 73 ? 13.567 4.934 -4.979 1.00 90.50 73 VAL A O 1
ATOM 578 N N . VAL A 1 74 ? 13.067 2.741 -5.014 1.00 90.75 74 VAL A N 1
ATOM 579 C CA . VAL A 1 74 ? 12.405 2.715 -3.701 1.00 90.75 74 VAL A CA 1
ATOM 580 C C . VAL A 1 74 ? 13.402 2.766 -2.536 1.00 90.75 74 VAL A C 1
ATOM 582 O O . VAL A 1 74 ? 13.158 3.481 -1.566 1.00 90.75 74 VAL A O 1
ATOM 585 N N . ASP A 1 75 ? 14.507 2.024 -2.615 1.00 88.31 75 ASP A N 1
ATOM 586 C CA . ASP A 1 75 ? 15.438 1.833 -1.495 1.00 88.31 75 ASP A CA 1
ATOM 587 C C . ASP A 1 75 ? 16.460 2.967 -1.351 1.00 88.31 75 ASP A C 1
ATOM 589 O O . ASP A 1 75 ? 16.881 3.275 -0.235 1.00 88.31 75 ASP A O 1
ATOM 593 N N . ALA A 1 76 ? 16.861 3.586 -2.460 1.00 87.12 76 ALA A N 1
ATOM 594 C CA . ALA A 1 76 ? 17.869 4.640 -2.493 1.00 87.12 76 ALA A CA 1
ATOM 595 C C . ALA A 1 76 ? 17.435 5.773 -3.437 1.00 87.12 76 ALA A C 1
ATOM 597 O O . ALA A 1 76 ? 18.073 6.006 -4.472 1.00 87.12 76 ALA A O 1
ATOM 598 N N . PRO A 1 77 ? 16.335 6.479 -3.118 1.00 86.50 77 PRO A N 1
ATOM 599 C CA . PRO A 1 77 ? 15.885 7.571 -3.957 1.00 86.50 77 PRO A CA 1
ATOM 600 C C . PRO A 1 77 ? 16.921 8.716 -3.946 1.00 86.50 77 PRO A C 1
ATOM 602 O O . PRO A 1 77 ? 17.592 8.940 -2.933 1.00 86.50 77 PRO A O 1
ATOM 605 N N . PRO A 1 78 ? 17.083 9.454 -5.060 1.00 84.19 78 PRO A N 1
ATOM 606 C CA . PRO A 1 78 ? 17.974 10.610 -5.110 1.00 84.19 78 PRO A CA 1
ATOM 607 C C . PRO A 1 78 ? 17.652 11.649 -4.017 1.00 84.19 78 PRO A C 1
ATOM 609 O O . PRO A 1 78 ? 16.490 11.790 -3.657 1.00 84.19 78 PRO A O 1
ATOM 612 N N . PRO A 1 79 ? 18.612 12.475 -3.554 1.00 85.94 79 PRO A N 1
ATOM 613 C CA . PRO A 1 79 ? 18.379 13.435 -2.461 1.00 85.94 79 PRO A CA 1
ATOM 614 C C . PRO A 1 79 ? 17.247 14.450 -2.698 1.00 85.94 79 PRO A C 1
ATOM 616 O O . PRO A 1 79 ? 16.679 14.983 -1.753 1.00 85.94 79 PRO A O 1
ATOM 619 N N . TRP A 1 80 ? 16.933 14.738 -3.962 1.00 85.69 80 TRP A N 1
ATOM 620 C CA . TRP A 1 80 ? 15.855 15.643 -4.380 1.00 85.69 80 TRP A CA 1
ATOM 621 C C . TRP A 1 80 ? 14.509 14.928 -4.583 1.00 85.69 80 TRP A C 1
ATOM 623 O O . TRP A 1 80 ? 13.523 15.560 -4.955 1.00 85.69 80 TRP A O 1
ATOM 633 N N . PHE A 1 81 ? 14.471 13.612 -4.386 1.00 84.75 81 PHE A N 1
ATOM 634 C CA . PHE A 1 81 ? 13.317 12.759 -4.608 1.00 84.75 81 PHE A CA 1
ATOM 635 C C . PHE A 1 81 ? 12.974 12.059 -3.296 1.00 84.75 81 PHE A C 1
ATOM 637 O O . PHE A 1 81 ? 13.682 11.162 -2.852 1.00 84.75 81 PHE A O 1
ATOM 644 N N . ASP A 1 82 ? 11.910 12.495 -2.627 1.00 84.38 82 ASP A N 1
ATOM 645 C CA . ASP A 1 82 ? 11.564 11.903 -1.339 1.00 84.38 82 ASP A CA 1
ATOM 646 C C . ASP A 1 82 ? 11.098 10.435 -1.486 1.00 84.38 82 ASP A C 1
ATOM 648 O O . ASP A 1 82 ? 10.599 9.997 -2.530 1.00 84.38 82 ASP A O 1
ATOM 652 N N . ALA A 1 83 ? 11.264 9.648 -0.418 1.00 83.94 83 ALA A N 1
ATOM 653 C CA . ALA A 1 83 ? 10.915 8.224 -0.414 1.00 83.94 83 ALA A CA 1
ATOM 654 C C . ALA A 1 83 ? 9.424 7.975 -0.720 1.00 83.94 83 ALA A C 1
ATOM 656 O O . ALA A 1 83 ? 9.057 6.977 -1.342 1.00 83.94 83 ALA A O 1
ATOM 657 N N . THR A 1 84 ? 8.553 8.904 -0.324 1.00 83.62 84 THR A N 1
ATOM 658 C CA . THR A 1 84 ? 7.110 8.851 -0.590 1.00 83.62 84 THR A CA 1
ATOM 659 C C . THR A 1 84 ? 6.819 8.970 -2.089 1.00 83.62 84 THR A C 1
ATOM 661 O O . THR A 1 84 ? 6.014 8.215 -2.637 1.00 83.62 84 THR A O 1
ATOM 664 N N . SER A 1 85 ? 7.500 9.884 -2.773 1.00 83.88 85 SER A N 1
ATOM 665 C CA . SER A 1 85 ? 7.411 10.145 -4.207 1.00 83.88 85 SER A CA 1
ATOM 666 C C . SER A 1 85 ? 7.987 8.987 -5.004 1.00 83.88 85 SER A C 1
ATOM 668 O O . SER A 1 85 ? 7.410 8.616 -6.029 1.00 83.88 85 SER A O 1
ATOM 670 N N . ALA A 1 86 ? 9.053 8.356 -4.509 1.00 87.56 86 ALA A N 1
ATOM 671 C CA . ALA A 1 86 ? 9.597 7.133 -5.085 1.00 87.56 86 ALA A CA 1
ATOM 672 C C . ALA A 1 86 ? 8.605 5.969 -5.039 1.00 87.56 86 ALA A C 1
ATOM 674 O O . ALA A 1 86 ? 8.309 5.370 -6.078 1.00 87.56 86 ALA A O 1
ATOM 675 N N . LEU A 1 87 ? 8.010 5.703 -3.873 1.00 88.56 87 LEU A N 1
ATOM 676 C CA . LEU A 1 87 ? 6.954 4.697 -3.731 1.00 88.56 87 LEU A CA 1
ATOM 677 C C . LEU A 1 87 ? 5.755 5.007 -4.629 1.00 88.56 87 LEU A C 1
ATOM 679 O O . LEU A 1 87 ? 5.281 4.134 -5.355 1.00 88.56 87 LEU A O 1
ATOM 683 N N . ARG A 1 88 ? 5.291 6.263 -4.638 1.00 84.31 88 ARG A N 1
ATOM 684 C CA . ARG A 1 88 ? 4.164 6.699 -5.472 1.00 84.31 88 ARG A CA 1
ATOM 685 C C . ARG A 1 88 ? 4.451 6.494 -6.954 1.00 84.31 88 ARG A C 1
ATOM 687 O O . ARG A 1 88 ? 3.607 5.962 -7.667 1.00 84.31 88 ARG A O 1
ATOM 694 N N . THR A 1 89 ? 5.627 6.901 -7.414 1.00 86.81 89 THR A N 1
ATOM 695 C CA . THR A 1 89 ? 6.035 6.757 -8.818 1.00 86.81 89 THR A CA 1
ATOM 696 C C . THR A 1 89 ? 6.103 5.286 -9.213 1.00 86.81 89 THR A C 1
ATOM 698 O O . THR A 1 89 ? 5.612 4.915 -10.276 1.00 86.81 89 THR A O 1
ATOM 701 N N . THR A 1 90 ? 6.617 4.439 -8.321 1.00 90.75 90 THR A N 1
ATOM 702 C CA . THR A 1 90 ? 6.693 2.985 -8.520 1.00 90.75 90 THR A CA 1
ATOM 703 C C . THR A 1 90 ? 5.306 2.330 -8.547 1.00 90.75 90 THR A C 1
ATOM 705 O O . THR A 1 90 ? 5.063 1.423 -9.333 1.00 90.75 90 THR A O 1
ATOM 708 N N . LEU A 1 91 ? 4.347 2.799 -7.745 1.00 88.75 91 LEU A N 1
ATOM 709 C CA . LEU A 1 91 ? 2.958 2.327 -7.830 1.00 88.75 91 LEU A CA 1
ATOM 710 C C . LEU A 1 91 ? 2.262 2.814 -9.108 1.00 88.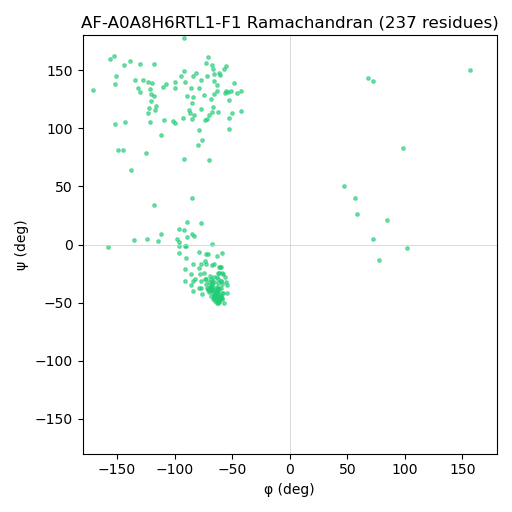75 91 LEU A C 1
ATOM 712 O O . LEU A 1 91 ? 1.528 2.058 -9.742 1.00 88.75 91 LEU A O 1
ATOM 716 N N . LEU A 1 92 ? 2.488 4.070 -9.503 1.00 86.00 92 LEU A N 1
ATOM 717 C CA . LEU A 1 92 ? 1.888 4.652 -10.705 1.00 86.00 92 LEU A CA 1
ATOM 718 C C . LEU A 1 92 ? 2.434 4.030 -11.995 1.00 86.00 92 LEU A C 1
ATOM 720 O O . LEU A 1 92 ? 1.686 3.938 -12.971 1.00 86.00 92 LEU A O 1
ATOM 724 N N . SER A 1 93 ? 3.683 3.556 -12.011 1.00 88.75 93 SER A N 1
ATOM 725 C CA . SER A 1 93 ? 4.260 2.880 -13.181 1.00 88.75 93 SER A CA 1
ATOM 726 C C . SER A 1 93 ? 3.508 1.595 -13.555 1.00 88.75 93 SER A C 1
ATOM 728 O O . SER A 1 93 ? 3.447 1.247 -14.729 1.00 88.75 93 SER A O 1
ATOM 730 N N . GLN A 1 94 ? 2.801 0.949 -12.619 1.00 88.25 94 GLN A N 1
ATOM 731 C CA . GLN A 1 94 ? 1.912 -0.185 -12.930 1.00 88.25 94 GLN A CA 1
ATOM 732 C C . GLN A 1 94 ? 0.807 0.174 -13.935 1.00 88.25 94 GLN A C 1
ATOM 734 O O . GLN A 1 94 ? 0.267 -0.698 -14.613 1.00 88.25 94 GLN A O 1
ATOM 739 N N . ARG A 1 95 ? 0.435 1.457 -14.021 1.00 84.62 95 ARG A N 1
ATOM 740 C CA . ARG A 1 95 ? -0.600 1.946 -14.941 1.00 84.62 95 ARG A CA 1
ATOM 741 C C . ARG A 1 95 ? -0.038 2.371 -16.292 1.00 84.62 95 ARG A C 1
ATOM 743 O O . ARG A 1 95 ? -0.819 2.620 -17.206 1.00 84.62 95 ARG A O 1
ATOM 750 N N . THR A 1 96 ? 1.284 2.491 -16.424 1.00 84.62 96 THR A N 1
ATOM 751 C CA . THR A 1 96 ? 1.902 2.984 -17.659 1.00 84.62 96 THR A CA 1
ATOM 752 C C . THR A 1 96 ? 2.088 1.874 -18.682 1.00 84.62 96 THR A C 1
ATOM 754 O O . THR A 1 96 ? 1.825 2.101 -19.861 1.00 84.62 96 THR A O 1
ATOM 757 N N . CYS A 1 97 ? 2.487 0.669 -18.260 1.00 90.25 97 CYS A N 1
ATOM 758 C CA . CYS A 1 97 ? 2.547 -0.492 -19.145 1.00 90.25 97 CYS A CA 1
ATOM 759 C C . CYS A 1 97 ? 2.380 -1.827 -18.401 1.00 90.25 97 CYS A C 1
ATOM 761 O O . CYS A 1 97 ? 2.559 -1.919 -17.185 1.00 90.25 97 CYS A O 1
ATOM 763 N N . ARG A 1 98 ? 2.059 -2.885 -19.162 1.00 91.19 98 ARG A N 1
ATOM 764 C CA . ARG A 1 98 ? 1.883 -4.240 -18.617 1.00 91.19 98 ARG A CA 1
ATOM 765 C C . ARG A 1 98 ? 3.172 -4.789 -18.006 1.00 91.19 98 ARG A C 1
ATOM 767 O O . ARG A 1 98 ? 3.099 -5.356 -16.932 1.00 91.19 98 ARG A O 1
ATOM 774 N N . ALA A 1 99 ? 4.338 -4.524 -18.599 1.00 91.06 99 ALA A N 1
ATOM 775 C CA . ALA A 1 99 ? 5.611 -5.023 -18.075 1.00 91.06 99 ALA A CA 1
ATOM 776 C C . ALA A 1 99 ? 5.908 -4.530 -16.644 1.00 91.06 99 ALA A C 1
ATOM 778 O O . ALA A 1 99 ? 6.257 -5.339 -15.792 1.00 91.06 99 ALA A O 1
ATOM 779 N N . PHE A 1 100 ? 5.697 -3.239 -16.339 1.00 92.44 100 PHE A N 1
ATOM 780 C CA . PHE A 1 100 ? 5.841 -2.723 -14.966 1.00 92.44 100 PHE A CA 1
ATOM 781 C C . PHE A 1 100 ? 4.886 -3.418 -13.998 1.00 92.44 100 PHE A C 1
ATOM 783 O O . PHE A 1 100 ? 5.280 -3.806 -12.900 1.00 92.44 100 PHE A O 1
ATOM 790 N N . ARG A 1 101 ? 3.623 -3.581 -14.404 1.00 93.06 101 ARG A N 1
ATOM 791 C CA . ARG A 1 101 ? 2.618 -4.267 -13.593 1.00 93.06 101 ARG A CA 1
ATOM 792 C C . ARG A 1 101 ? 3.007 -5.721 -13.338 1.00 93.06 101 ARG A C 1
ATOM 794 O O . ARG A 1 101 ? 2.953 -6.155 -12.194 1.00 93.06 101 ARG A O 1
ATOM 801 N N . ASP A 1 102 ? 3.410 -6.445 -14.372 1.00 93.69 102 ASP A N 1
ATOM 802 C CA . ASP A 1 102 ? 3.713 -7.872 -14.297 1.00 93.69 102 ASP A CA 1
ATOM 803 C C . ASP A 1 102 ? 4.980 -8.110 -13.455 1.00 93.69 102 ASP A C 1
ATOM 805 O O . ASP A 1 102 ? 4.975 -8.985 -12.591 1.00 93.69 102 ASP A O 1
ATOM 809 N N . VAL A 1 103 ? 6.009 -7.260 -13.589 1.00 95.31 103 VAL A N 1
ATOM 810 C CA . VAL A 1 103 ? 7.205 -7.289 -12.725 1.00 95.31 103 VAL A CA 1
ATOM 811 C C . VAL A 1 103 ? 6.856 -6.985 -11.271 1.00 95.31 103 VAL A C 1
ATOM 813 O O . VAL A 1 103 ? 7.284 -7.708 -10.373 1.00 95.31 103 VAL A O 1
ATOM 816 N N . ILE A 1 104 ? 6.043 -5.957 -11.009 1.00 93.44 104 ILE A N 1
ATOM 817 C CA . ILE A 1 104 ? 5.655 -5.628 -9.634 1.00 93.44 104 ILE A CA 1
ATOM 818 C C . ILE A 1 104 ? 4.793 -6.738 -9.024 1.00 93.44 104 ILE A C 1
ATOM 820 O O . ILE A 1 104 ? 4.973 -7.055 -7.855 1.00 93.44 104 ILE A O 1
ATOM 824 N N . LEU A 1 105 ? 3.880 -7.355 -9.776 1.00 91.06 105 LEU A N 1
ATOM 825 C CA . LEU A 1 105 ? 3.054 -8.455 -9.267 1.00 91.06 105 LEU A CA 1
ATOM 826 C C . LEU A 1 105 ? 3.847 -9.762 -9.090 1.00 91.06 105 LEU A C 1
ATOM 828 O O . LEU A 1 105 ? 3.576 -10.506 -8.143 1.00 91.06 105 LEU A O 1
ATOM 832 N N . GLY A 1 106 ? 4.825 -10.025 -9.961 1.00 93.19 106 GLY A N 1
ATOM 833 C CA . GLY A 1 106 ? 5.689 -11.207 -9.912 1.00 93.19 106 GLY A CA 1
ATOM 834 C C . GLY A 1 106 ? 6.793 -11.129 -8.853 1.00 93.19 106 GLY A C 1
ATOM 835 O O . GLY A 1 106 ? 7.155 -12.145 -8.260 1.00 93.19 106 GLY A O 1
ATOM 836 N N . SER A 1 107 ? 7.297 -9.930 -8.545 1.00 94.12 107 SER A N 1
ATOM 837 C CA . SER A 1 107 ? 8.366 -9.749 -7.560 1.00 94.12 107 SER A CA 1
ATOM 838 C C . SER A 1 107 ? 7.826 -9.652 -6.133 1.00 94.12 107 SER A C 1
ATOM 840 O O . SER A 1 107 ? 7.296 -8.632 -5.687 1.00 94.12 107 SER A O 1
ATOM 842 N N . THR A 1 108 ? 8.059 -10.702 -5.342 1.00 92.06 108 THR A N 1
ATOM 843 C CA . THR A 1 108 ? 7.739 -10.691 -3.902 1.00 92.06 108 THR A CA 1
ATOM 844 C C . THR A 1 108 ? 8.487 -9.577 -3.159 1.00 92.06 108 THR A C 1
ATOM 846 O O . THR A 1 108 ? 7.920 -8.948 -2.263 1.00 92.06 108 THR A O 1
ATOM 849 N N . LYS A 1 109 ? 9.743 -9.298 -3.540 1.00 91.44 109 LYS A N 1
ATOM 850 C CA . LYS A 1 109 ? 10.564 -8.246 -2.921 1.00 91.44 109 LYS A CA 1
ATOM 851 C C . LYS A 1 109 ? 9.941 -6.872 -3.150 1.00 91.44 109 LYS A C 1
ATOM 853 O O . LYS A 1 109 ? 9.725 -6.140 -2.185 1.00 91.44 109 LYS A O 1
ATOM 858 N N . LEU A 1 110 ? 9.594 -6.548 -4.398 1.00 92.38 110 LEU A N 1
ATOM 859 C CA . LEU A 1 110 ? 8.936 -5.285 -4.731 1.00 92.38 110 LEU A CA 1
ATOM 860 C C . LEU A 1 110 ? 7.590 -5.158 -4.035 1.00 92.38 110 LEU A C 1
ATOM 862 O O . LEU A 1 110 ? 7.320 -4.120 -3.439 1.00 92.38 110 LEU A O 1
ATOM 866 N N . ARG A 1 111 ? 6.764 -6.208 -4.034 1.00 91.94 111 ARG A N 1
ATOM 867 C CA . ARG A 1 111 ? 5.467 -6.163 -3.342 1.00 91.94 111 ARG A CA 1
ATOM 868 C C . ARG A 1 111 ? 5.618 -5.854 -1.861 1.00 91.94 111 ARG A C 1
ATOM 870 O O . ARG A 1 111 ? 4.858 -5.044 -1.344 1.00 91.94 111 ARG A O 1
ATOM 877 N N . GLN A 1 112 ? 6.606 -6.440 -1.188 1.00 88.31 112 GLN A N 1
ATOM 878 C CA . GLN A 1 112 ? 6.895 -6.132 0.215 1.00 88.31 112 GLN A CA 1
ATOM 879 C C . GLN A 1 112 ? 7.375 -4.685 0.397 1.00 88.31 112 GLN A C 1
ATOM 881 O O . GLN A 1 112 ? 6.884 -3.985 1.282 1.00 88.31 112 GLN A O 1
ATOM 886 N N . ARG A 1 113 ? 8.278 -4.198 -0.466 1.00 88.06 113 ARG A N 1
ATOM 887 C CA . ARG A 1 113 ? 8.745 -2.797 -0.439 1.00 88.06 113 ARG A CA 1
ATOM 888 C C . ARG A 1 113 ? 7.623 -1.790 -0.694 1.00 88.06 113 ARG A C 1
ATOM 890 O O . ARG A 1 113 ? 7.624 -0.715 -0.106 1.00 88.06 113 ARG A O 1
ATOM 897 N N . LEU A 1 114 ? 6.644 -2.164 -1.513 1.00 89.50 114 LEU A N 1
ATOM 898 C CA . LEU A 1 114 ? 5.459 -1.372 -1.839 1.00 89.50 114 LEU A CA 1
ATOM 899 C C . LEU A 1 114 ? 4.278 -1.605 -0.887 1.00 89.50 114 LEU A C 1
ATOM 901 O O . LEU A 1 114 ? 3.197 -1.083 -1.144 1.00 89.50 114 LEU A O 1
ATOM 905 N N . PHE A 1 115 ? 4.454 -2.368 0.198 1.00 88.56 115 PHE A N 1
ATOM 906 C CA . PHE A 1 115 ? 3.393 -2.678 1.166 1.00 88.56 115 PHE A CA 1
ATOM 907 C C . PHE A 1 115 ? 2.171 -3.387 0.535 1.00 88.56 115 PHE A C 1
ATOM 909 O O . PHE A 1 115 ? 1.066 -3.296 1.057 1.00 88.56 115 PHE A O 1
ATOM 916 N N . LEU A 1 116 ? 2.359 -4.108 -0.579 1.00 87.62 116 LEU A N 1
ATOM 917 C CA . LEU A 1 116 ? 1.355 -4.930 -1.291 1.00 87.62 116 LEU A CA 1
ATOM 918 C C . LEU A 1 116 ? 1.410 -6.414 -0.893 1.00 87.62 116 LEU A C 1
ATOM 920 O O . LEU A 1 116 ? 0.758 -7.279 -1.486 1.00 87.62 116 LEU A O 1
ATOM 924 N N . SER A 1 117 ? 2.293 -6.757 0.034 1.00 86.44 117 SER A N 1
ATOM 925 C CA . SER A 1 117 ? 2.423 -8.092 0.604 1.00 86.44 117 SER A CA 1
ATOM 926 C C . SER A 1 117 ? 2.941 -7.972 2.024 1.00 86.44 117 SER A C 1
ATOM 928 O O . SER A 1 117 ? 3.766 -7.092 2.285 1.00 86.44 117 SER A O 1
ATOM 930 N N . PRO A 1 118 ? 2.498 -8.854 2.932 1.00 76.50 118 PRO A N 1
ATOM 931 C CA . PRO A 1 118 ? 2.997 -8.842 4.287 1.00 76.50 118 PRO A CA 1
ATOM 932 C C . PRO A 1 118 ? 4.512 -9.101 4.276 1.00 76.50 118 PRO A C 1
ATOM 934 O O . PRO A 1 118 ? 5.023 -9.844 3.422 1.00 76.50 118 PRO A O 1
ATOM 937 N N . PRO A 1 119 ? 5.253 -8.507 5.220 1.00 68.50 119 PRO A N 1
ATOM 938 C CA . PRO A 1 119 ? 6.684 -8.728 5.325 1.00 68.50 119 PRO A CA 1
ATOM 939 C C . PRO A 1 119 ? 6.956 -10.198 5.580 1.00 68.50 119 PRO A C 1
ATOM 941 O O . PRO A 1 119 ? 6.239 -10.861 6.338 1.00 68.50 119 PRO A O 1
ATOM 944 N N . ARG A 1 120 ? 8.064 -10.689 5.026 1.00 70.88 120 ARG A N 1
ATOM 945 C CA . ARG A 1 120 ? 8.636 -11.949 5.492 1.00 70.88 120 ARG A CA 1
ATOM 946 C C . ARG A 1 120 ? 8.876 -11.804 6.994 1.00 70.88 120 ARG A C 1
ATOM 948 O O . ARG A 1 120 ? 9.382 -10.765 7.412 1.00 70.88 120 ARG A O 1
ATOM 955 N N . ALA A 1 121 ? 8.453 -12.798 7.781 1.00 65.75 121 ALA A N 1
ATOM 956 C CA . ALA A 1 121 ? 8.533 -12.751 9.239 1.00 65.75 121 ALA A CA 1
ATOM 957 C C . ALA A 1 121 ? 9.887 -12.164 9.664 1.00 65.75 121 ALA A C 1
ATOM 959 O O . ALA A 1 121 ? 10.932 -12.721 9.322 1.00 65.75 121 ALA A O 1
ATOM 960 N N . MET A 1 122 ? 9.853 -10.993 10.313 1.00 59.62 122 MET A N 1
ATOM 961 C CA . MET A 1 122 ? 11.063 -10.343 10.805 1.00 59.62 122 MET A CA 1
ATOM 962 C C . MET A 1 122 ? 11.808 -11.363 11.659 1.00 59.62 122 MET A C 1
ATOM 964 O O . MET A 1 122 ? 11.194 -12.021 12.502 1.00 59.62 122 MET A O 1
ATOM 968 N N . ARG A 1 123 ? 13.113 -11.528 11.414 1.00 60.19 123 ARG A N 1
ATOM 969 C CA . ARG A 1 123 ? 13.927 -12.391 12.268 1.00 60.19 123 ARG A CA 1
ATOM 970 C C . ARG A 1 123 ? 13.785 -11.888 13.712 1.00 60.19 123 ARG A C 1
ATOM 972 O O . ARG A 1 123 ? 13.931 -10.677 13.921 1.00 60.19 123 ARG A O 1
ATOM 979 N N . PRO A 1 124 ? 13.495 -12.772 14.682 1.00 53.81 124 PRO A N 1
ATOM 980 C CA . PRO A 1 124 ? 13.469 -12.389 16.087 1.00 53.81 124 PRO A CA 1
ATOM 981 C C . PRO A 1 124 ? 14.798 -11.701 16.431 1.00 53.81 124 PRO A C 1
ATOM 983 O O . PRO A 1 124 ? 15.857 -12.258 16.152 1.00 53.81 124 PRO A O 1
ATOM 986 N N . GLY A 1 125 ? 14.751 -10.475 16.959 1.00 58.44 125 GLY A N 1
ATOM 987 C CA . GLY A 1 125 ? 15.946 -9.724 17.370 1.00 58.44 125 GLY A CA 1
ATOM 988 C C . GLY A 1 125 ? 16.429 -8.620 16.420 1.00 58.44 125 GLY A C 1
ATOM 989 O O . GLY A 1 125 ? 17.351 -7.894 16.781 1.00 58.44 125 GLY A O 1
ATOM 990 N N . SER A 1 126 ? 15.813 -8.416 15.248 1.00 55.06 126 SER A N 1
ATOM 991 C CA . SER A 1 126 ? 16.064 -7.187 14.477 1.00 55.06 126 SER A CA 1
ATOM 992 C C . SER A 1 126 ? 15.423 -6.010 15.216 1.00 55.06 126 SER A C 1
ATOM 994 O O . SER A 1 126 ? 14.198 -5.947 15.338 1.00 55.06 126 SER A O 1
ATOM 996 N N . SER A 1 127 ? 16.250 -5.113 15.759 1.00 50.66 127 SER A N 1
ATOM 997 C CA . SER A 1 127 ? 15.788 -3.897 16.428 1.00 50.66 127 SER A CA 1
ATOM 998 C C . SER A 1 127 ? 14.801 -3.154 15.524 1.00 50.66 127 SER A C 1
ATOM 1000 O O . SER A 1 127 ? 14.996 -3.023 14.315 1.00 50.66 127 SER A O 1
ATOM 1002 N N . LEU A 1 128 ? 13.677 -2.762 16.123 1.00 50.81 128 LEU A N 1
ATOM 1003 C CA . LEU A 1 128 ? 12.493 -2.220 15.463 1.00 50.81 128 LEU A CA 1
ATOM 1004 C C . LEU A 1 128 ? 12.874 -1.045 14.560 1.00 50.81 128 LEU A C 1
ATOM 1006 O O . LEU A 1 128 ? 13.038 0.077 15.029 1.00 50.81 128 LEU A O 1
ATOM 1010 N N . ASN A 1 129 ? 12.996 -1.294 13.258 1.00 53.22 129 ASN A N 1
ATOM 1011 C CA . ASN A 1 129 ? 13.307 -0.233 12.316 1.00 53.22 129 ASN A CA 1
ATOM 1012 C C . ASN A 1 129 ? 12.083 0.716 12.237 1.00 53.22 129 ASN A C 1
ATOM 1014 O O . ASN A 1 129 ? 10.966 0.245 11.973 1.00 53.22 129 ASN A O 1
ATOM 1018 N N . PRO A 1 130 ? 12.235 2.038 12.460 1.00 49.41 130 PRO A N 1
ATOM 1019 C CA . PRO A 1 130 ? 11.139 3.019 12.399 1.00 49.41 130 PRO A CA 1
ATOM 1020 C C . PRO A 1 130 ? 10.409 3.089 11.043 1.00 49.41 130 PRO A C 1
ATOM 1022 O O . PRO A 1 130 ? 9.388 3.774 10.927 1.00 49.41 130 PRO A O 1
ATOM 1025 N N . SER A 1 131 ? 10.921 2.382 10.027 1.00 57.31 131 SER A N 1
ATOM 1026 C CA . SER A 1 131 ? 10.419 2.280 8.652 1.00 57.31 131 SER A CA 1
ATOM 1027 C C . SER A 1 131 ? 9.296 1.253 8.443 1.00 57.31 131 SER A C 1
ATOM 1029 O O . SER A 1 131 ? 8.901 0.994 7.311 1.00 57.31 131 SER A O 1
ATOM 1031 N N . CYS A 1 132 ? 8.756 0.657 9.509 1.00 69.06 132 CYS A N 1
ATOM 1032 C CA . CYS A 1 132 ? 7.693 -0.344 9.384 1.00 69.06 132 CYS A CA 1
ATOM 1033 C C . CYS A 1 132 ? 6.322 0.211 8.961 1.00 69.06 132 CYS A C 1
ATOM 1035 O O . CYS A 1 132 ? 5.427 -0.579 8.680 1.00 69.06 132 CYS A O 1
ATOM 1037 N N . TYR A 1 133 ? 6.136 1.528 8.894 1.00 73.31 133 TYR A N 1
ATOM 1038 C CA . TYR A 1 133 ? 4.886 2.146 8.442 1.00 73.31 133 TYR A CA 1
ATOM 1039 C C . TYR A 1 133 ? 4.948 2.477 6.959 1.00 73.31 133 TYR A C 1
ATOM 1041 O O . TYR A 1 133 ? 5.996 2.891 6.464 1.00 73.31 133 TYR A O 1
ATOM 1049 N N . ASN A 1 134 ? 3.813 2.357 6.273 1.00 78.56 134 ASN A N 1
ATOM 1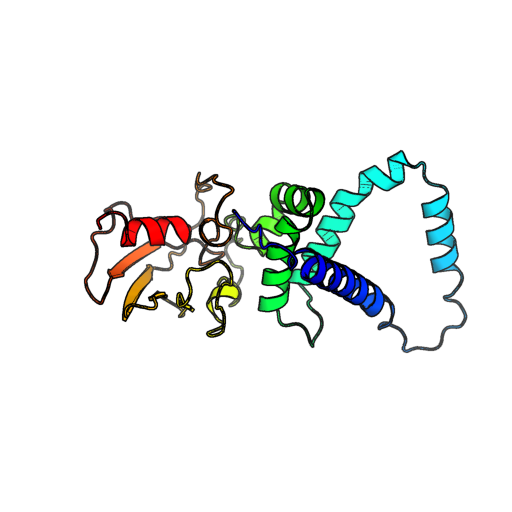050 C CA . ASN A 1 134 ? 3.689 2.779 4.886 1.00 78.56 134 ASN A CA 1
ATOM 1051 C C . ASN A 1 134 ? 3.941 4.300 4.778 1.00 78.56 134 ASN A C 1
ATOM 1053 O O . ASN A 1 134 ? 3.148 5.080 5.318 1.00 78.56 134 ASN A O 1
ATOM 1057 N N . PRO A 1 135 ? 5.021 4.756 4.105 1.00 75.56 135 PRO A N 1
ATOM 1058 C CA . PRO A 1 135 ? 5.379 6.176 4.052 1.00 75.56 135 PRO A CA 1
ATOM 1059 C C . PRO A 1 135 ? 4.315 7.036 3.378 1.00 75.56 135 PRO A C 1
ATOM 1061 O O . PRO A 1 135 ? 4.193 8.218 3.698 1.00 75.56 135 PRO A O 1
ATOM 1064 N N . LEU A 1 136 ? 3.498 6.433 2.505 1.00 75.31 136 LEU A N 1
ATOM 1065 C CA . LEU A 1 136 ? 2.371 7.114 1.870 1.00 75.31 136 LEU A CA 1
ATOM 1066 C C . LEU A 1 136 ? 1.348 7.632 2.889 1.00 75.31 136 LEU A C 1
ATOM 1068 O O . LEU A 1 136 ? 0.583 8.530 2.567 1.00 75.31 136 LEU A O 1
ATOM 1072 N N . LEU A 1 137 ? 1.355 7.109 4.117 1.00 71.31 137 LEU A N 1
ATOM 1073 C CA . LEU A 1 137 ? 0.423 7.496 5.173 1.00 71.31 137 LEU A CA 1
ATOM 1074 C C . LEU A 1 137 ? 0.970 8.555 6.141 1.00 71.31 137 LEU A C 1
ATOM 1076 O O . LEU A 1 137 ? 0.233 9.030 7.003 1.00 71.31 137 LEU A O 1
ATOM 1080 N N . ARG A 1 138 ? 2.260 8.908 6.044 1.00 62.56 138 ARG A N 1
ATOM 1081 C CA . ARG A 1 138 ? 2.882 9.935 6.901 1.00 62.56 138 ARG A CA 1
ATOM 1082 C C . ARG A 1 138 ? 2.817 11.336 6.306 1.00 62.56 138 ARG A C 1
ATOM 1084 O O . ARG A 1 138 ? 2.964 12.304 7.044 1.00 62.56 138 ARG A O 1
ATOM 1091 N N . ASN A 1 139 ? 2.641 11.456 4.993 1.00 59.56 139 ASN A N 1
ATOM 1092 C CA . ASN A 1 139 ? 2.637 12.758 4.345 1.00 59.56 139 ASN A CA 1
ATOM 1093 C C . ASN A 1 139 ? 1.214 13.354 4.375 1.00 59.56 139 ASN A C 1
ATOM 1095 O O . ASN A 1 139 ? 0.333 12.797 3.718 1.00 59.56 139 ASN A O 1
ATOM 1099 N N . PRO A 1 140 ? 0.966 14.485 5.071 1.00 51.28 140 PRO A N 1
ATOM 1100 C CA . PRO A 1 140 ? -0.347 15.142 5.073 1.00 51.28 140 PRO A CA 1
ATOM 1101 C C . PRO A 1 140 ? -0.785 15.593 3.668 1.00 51.28 140 PRO A C 1
ATOM 1103 O O . PRO A 1 140 ? -1.977 15.777 3.424 1.00 51.28 140 PRO A O 1
ATOM 1106 N N . LEU A 1 141 ? 0.168 15.712 2.733 1.00 48.16 141 LEU A N 1
ATOM 1107 C CA . LEU A 1 141 ? -0.060 15.997 1.316 1.00 48.16 141 LEU A CA 1
ATOM 1108 C C . LEU A 1 141 ? -0.373 14.744 0.485 1.00 48.16 141 LEU A C 1
ATOM 1110 O O . LEU A 1 141 ? -0.421 14.831 -0.746 1.00 48.16 141 LEU A O 1
ATOM 1114 N N . PHE A 1 142 ? -0.587 13.574 1.104 1.00 51.94 142 PHE A N 1
ATOM 1115 C CA . PHE A 1 142 ? -1.150 12.416 0.410 1.00 51.94 142 PHE A CA 1
ATOM 1116 C C . PHE A 1 142 ? -2.627 12.669 0.089 1.00 51.94 142 PHE A C 1
ATOM 1118 O O . PHE A 1 142 ? -3.546 12.089 0.658 1.00 51.94 142 PHE A O 1
ATOM 1125 N N . HIS A 1 143 ? -2.842 13.539 -0.889 1.00 50.69 143 HIS A N 1
ATOM 1126 C CA . HIS A 1 143 ? -4.029 13.547 -1.714 1.00 50.69 143 HIS A CA 1
ATOM 1127 C C . HIS A 1 143 ? -3.796 12.447 -2.741 1.00 50.69 143 HIS A C 1
ATOM 1129 O O . HIS A 1 143 ? -3.223 12.679 -3.812 1.00 50.69 143 HIS A O 1
ATOM 1135 N N . GLY A 1 144 ? -4.126 11.206 -2.384 1.00 49.03 144 GLY A N 1
ATOM 1136 C CA . GLY A 1 144 ? -4.197 10.145 -3.377 1.00 49.03 144 GLY A CA 1
ATOM 1137 C C . GLY A 1 144 ? -5.059 10.669 -4.520 1.00 49.03 144 GLY A C 1
ATOM 1138 O O . GLY A 1 144 ? -6.235 10.941 -4.331 1.00 49.03 144 GLY A O 1
ATOM 1139 N N . SER A 1 145 ? -4.468 10.876 -5.696 1.00 40.81 145 SER A N 1
ATOM 1140 C CA . SER A 1 145 ? -5.173 11.407 -6.871 1.00 40.81 145 SER A CA 1
ATOM 1141 C C . SER A 1 145 ? -6.290 10.472 -7.359 1.00 40.81 145 SER A C 1
ATOM 1143 O O . SER A 1 145 ? -7.083 10.865 -8.204 1.00 40.81 145 SER A O 1
ATOM 1145 N N . ASP A 1 146 ? -6.338 9.258 -6.802 1.00 46.50 146 ASP A N 1
ATOM 1146 C CA . ASP A 1 146 ? -7.369 8.236 -7.001 1.00 46.50 146 ASP A CA 1
ATOM 1147 C C . ASP A 1 146 ? -8.180 7.944 -5.733 1.00 46.50 146 ASP A C 1
ATOM 1149 O O . ASP A 1 146 ? -9.014 7.039 -5.714 1.00 46.50 146 ASP A O 1
ATOM 1153 N N . LEU A 1 147 ? -7.914 8.661 -4.644 1.00 54.09 147 LEU A N 1
ATOM 1154 C CA . LEU A 1 147 ? -8.890 8.746 -3.579 1.00 54.09 147 LEU A CA 1
ATOM 1155 C C . LEU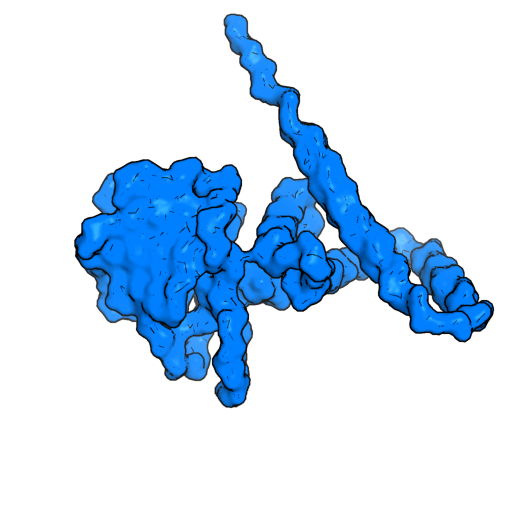 A 1 147 ? -9.960 9.734 -4.048 1.00 54.09 147 LEU A C 1
ATOM 1157 O O . LEU A 1 147 ? -9.613 10.749 -4.661 1.00 54.09 147 LEU A O 1
ATOM 1161 N N . PRO A 1 148 ? -11.246 9.480 -3.759 1.00 53.97 148 PRO A N 1
ATOM 1162 C CA . PRO A 1 148 ? -12.254 10.528 -3.809 1.00 53.97 148 PRO A CA 1
ATOM 1163 C C . PRO A 1 148 ? -11.678 11.805 -3.189 1.00 53.97 148 PRO A C 1
ATOM 1165 O O . PRO A 1 148 ? -11.027 11.735 -2.141 1.00 53.97 148 PRO A O 1
ATOM 1168 N N . GLN A 1 149 ? -11.838 12.944 -3.868 1.00 57.94 149 GLN A N 1
ATOM 1169 C CA . GLN A 1 149 ? -11.284 14.217 -3.406 1.00 57.94 149 GLN A CA 1
ATOM 1170 C C . GLN A 1 14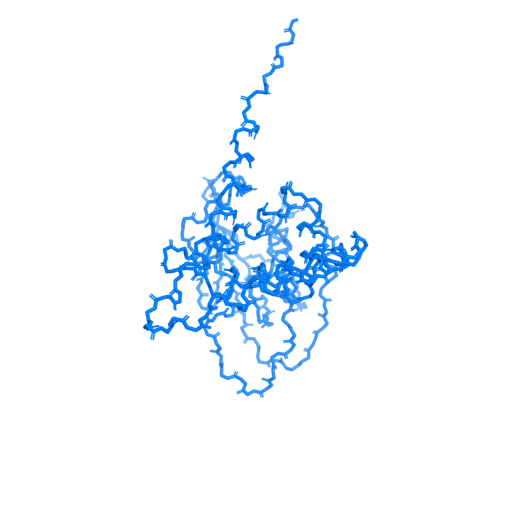9 ? -11.582 14.406 -1.909 1.00 57.94 149 GLN A C 1
ATOM 1172 O O . GLN A 1 149 ? -12.703 14.192 -1.454 1.00 57.94 149 GLN A O 1
ATOM 1177 N N . GLY A 1 150 ? -10.545 14.743 -1.137 1.00 59.75 150 GLY A N 1
ATOM 1178 C CA . GLY A 1 150 ? -10.662 15.005 0.297 1.00 59.75 150 GLY A CA 1
ATOM 1179 C C . GLY A 1 150 ? -10.610 13.798 1.229 1.00 59.75 150 GLY A C 1
ATOM 1180 O O . GLY A 1 150 ? -11.072 13.916 2.362 1.00 59.75 150 GLY A O 1
ATOM 1181 N N . ILE A 1 151 ? -10.057 12.659 0.800 1.00 62.97 151 ILE A N 1
ATOM 1182 C CA . ILE A 1 151 ? -9.592 11.638 1.748 1.00 62.97 151 ILE A CA 1
ATOM 1183 C C . ILE A 1 151 ? -8.130 11.899 2.125 1.00 62.97 151 ILE A C 1
ATOM 1185 O O . ILE A 1 151 ? -7.275 12.000 1.246 1.00 62.97 151 ILE A O 1
ATOM 1189 N N . HIS A 1 152 ? -7.843 11.961 3.424 1.00 67.44 152 HIS A N 1
ATOM 1190 C CA . HIS A 1 152 ? -6.503 12.133 3.982 1.00 67.44 152 HIS A CA 1
ATOM 1191 C C . HIS A 1 152 ? -6.167 10.985 4.924 1.00 67.44 152 HIS A C 1
ATOM 1193 O O . HIS A 1 152 ? -7.009 10.571 5.717 1.00 67.44 152 HIS A O 1
ATOM 1199 N N . PHE A 1 153 ? -4.928 10.509 4.871 1.00 67.38 153 PHE A N 1
ATOM 1200 C CA . PHE A 1 153 ? -4.416 9.496 5.786 1.00 67.38 153 PHE A CA 1
ATOM 1201 C C . PHE A 1 153 ? -3.434 10.134 6.763 1.00 67.38 153 PHE A C 1
ATOM 1203 O O . PHE A 1 153 ? -2.603 10.951 6.372 1.00 67.38 153 PHE A O 1
ATOM 1210 N N . TYR A 1 154 ? -3.522 9.742 8.027 1.00 68.69 154 TYR A N 1
ATOM 1211 C CA . TYR A 1 154 ? -2.554 10.088 9.058 1.00 68.69 154 TYR A CA 1
ATOM 1212 C C . TYR A 1 154 ? -2.167 8.825 9.810 1.00 68.69 154 TYR A C 1
ATOM 1214 O O . TYR A 1 154 ? -3.042 8.056 10.195 1.00 68.69 154 TYR A O 1
ATOM 1222 N N . VAL A 1 155 ? -0.878 8.614 10.057 1.00 65.00 155 VAL A N 1
ATOM 1223 C CA . VAL A 1 155 ? -0.378 7.494 10.862 1.00 65.00 155 VAL A CA 1
ATOM 1224 C C . VAL A 1 155 ? 0.430 8.024 12.033 1.00 65.00 155 VAL A C 1
ATOM 1226 O O . VAL A 1 155 ? 1.481 8.639 11.855 1.00 65.00 155 VAL A O 1
ATOM 1229 N N . GLY A 1 156 ? -0.055 7.733 13.236 1.00 62.72 156 GLY A N 1
ATOM 1230 C CA . GLY A 1 156 ? 0.697 7.827 14.476 1.00 62.72 156 GLY A CA 1
ATOM 1231 C C . GLY A 1 156 ? 1.376 6.499 14.824 1.00 62.72 156 GLY A C 1
ATOM 1232 O O . GLY A 1 156 ? 1.219 5.483 14.154 1.00 62.72 156 GLY A O 1
ATOM 1233 N N . HIS A 1 157 ? 2.130 6.485 15.922 1.00 64.12 157 HIS A N 1
ATOM 1234 C CA . HIS A 1 157 ? 2.867 5.292 16.357 1.00 64.12 157 HIS A CA 1
ATOM 1235 C C . HIS A 1 157 ? 1.964 4.128 16.825 1.00 64.12 157 HIS A C 1
ATOM 1237 O O . HIS A 1 157 ? 2.423 2.995 16.929 1.00 64.12 157 HIS A O 1
ATOM 1243 N N . VAL A 1 158 ? 0.691 4.387 17.144 1.00 70.50 158 VAL A N 1
ATOM 1244 C CA . VAL A 1 158 ? -0.250 3.371 17.667 1.00 70.50 158 VAL A CA 1
ATOM 1245 C C . VAL A 1 158 ? -1.633 3.426 17.011 1.00 70.50 158 VAL A C 1
ATOM 1247 O O . VAL A 1 158 ? -2.533 2.684 17.388 1.00 70.50 158 VAL A O 1
ATOM 1250 N N . TRP A 1 159 ? -1.823 4.296 16.023 1.00 74.31 159 TRP A N 1
ATOM 1251 C CA . TRP A 1 159 ? -3.107 4.489 15.358 1.00 74.31 159 TRP A CA 1
ATOM 1252 C C . TRP A 1 159 ? -2.903 5.055 13.957 1.00 74.31 159 TRP A C 1
ATOM 1254 O O . TRP A 1 159 ? -1.878 5.672 13.673 1.00 74.31 159 TRP A O 1
ATOM 1264 N N . PHE A 1 160 ? -3.897 4.894 13.095 1.00 75.31 160 PHE A N 1
ATOM 1265 C CA . PHE A 1 160 ? -4.025 5.687 11.881 1.00 75.31 160 PHE A CA 1
ATOM 1266 C C . PHE A 1 160 ? -5.430 6.265 11.775 1.00 75.31 160 PHE A C 1
ATOM 1268 O O . PHE A 1 160 ? -6.378 5.735 12.352 1.00 75.31 160 PHE A O 1
ATOM 1275 N N . SER A 1 161 ? -5.577 7.371 11.061 1.00 74.62 161 SER A N 1
ATOM 1276 C CA . SER A 1 161 ? -6.880 7.922 10.722 1.00 74.62 161 SER A CA 1
ATOM 1277 C C . SER A 1 161 ? -7.002 8.165 9.232 1.00 74.62 161 SER A C 1
ATOM 1279 O O . SER A 1 161 ? -6.064 8.637 8.596 1.00 74.62 161 SER A O 1
ATOM 1281 N N . VAL A 1 162 ? -8.187 7.892 8.711 1.00 74.19 162 VAL A N 1
ATOM 1282 C CA . VAL A 1 162 ? -8.648 8.259 7.382 1.00 74.19 162 VAL A CA 1
ATOM 1283 C C . VAL A 1 162 ? -9.707 9.347 7.556 1.00 74.19 162 VAL A C 1
ATOM 1285 O O . VAL A 1 162 ? -10.813 9.080 8.023 1.00 74.19 162 VAL A O 1
ATOM 1288 N N . CYS A 1 163 ? -9.371 10.587 7.221 1.00 71.25 163 CYS A N 1
ATOM 1289 C CA . CYS A 1 163 ? -10.308 11.712 7.227 1.00 71.25 163 CYS A CA 1
ATOM 1290 C C . CYS A 1 163 ? -10.951 11.838 5.845 1.00 71.25 163 CYS A C 1
ATOM 1292 O O . CYS A 1 163 ? -10.250 11.693 4.853 1.00 71.25 163 CYS A O 1
ATOM 1294 N N . MET A 1 164 ? -12.246 12.133 5.766 1.00 72.94 164 MET A N 1
ATOM 1295 C CA . MET A 1 164 ? -12.996 12.336 4.523 1.00 72.94 164 MET A CA 1
ATOM 1296 C C . MET A 1 164 ? -13.571 13.753 4.432 1.00 72.94 164 MET A C 1
ATOM 1298 O O . MET A 1 164 ? -13.892 14.377 5.442 1.00 72.94 164 MET A O 1
ATOM 1302 N N . GLN A 1 165 ? -13.818 14.220 3.206 1.00 61.62 165 GLN A N 1
ATOM 1303 C CA . GLN A 1 165 ? -14.226 15.597 2.894 1.00 61.62 165 GLN A CA 1
ATOM 1304 C C . GLN A 1 165 ? -15.560 16.046 3.525 1.00 61.62 165 GLN A C 1
ATOM 1306 O O . GLN A 1 165 ? -15.797 17.238 3.671 1.00 61.62 165 GLN A O 1
ATOM 1311 N N . LYS A 1 166 ? -16.424 15.111 3.946 1.00 69.00 166 LYS A N 1
ATOM 1312 C CA . LYS A 1 166 ? -17.698 15.405 4.637 1.00 69.00 166 LYS A CA 1
ATOM 1313 C C . LYS A 1 166 ? -17.561 15.500 6.165 1.00 69.00 166 LYS A C 1
ATOM 1315 O O . LYS A 1 166 ? -18.540 15.297 6.873 1.00 69.00 166 LYS A O 1
ATOM 1320 N N . GLY A 1 167 ? -16.345 15.705 6.672 1.00 69.19 167 GLY A N 1
ATOM 1321 C CA . GLY A 1 167 ? -16.055 15.695 8.108 1.00 69.19 167 GLY A CA 1
ATOM 1322 C C . GLY A 1 167 ? -16.098 14.303 8.738 1.00 69.19 167 GLY A C 1
ATOM 1323 O O . GLY A 1 167 ? -15.940 14.189 9.950 1.00 69.19 167 GLY A O 1
ATOM 1324 N N . LYS A 1 168 ? -16.287 13.243 7.933 1.00 75.19 168 LYS A N 1
ATOM 1325 C CA . LYS A 1 168 ? -16.244 11.880 8.451 1.00 75.19 168 LYS A CA 1
ATOM 1326 C C . LYS A 1 168 ? -14.806 11.479 8.743 1.00 75.19 168 LYS A C 1
ATOM 1328 O O . LYS A 1 168 ? -13.955 11.595 7.862 1.00 75.19 168 LYS A O 1
ATOM 1333 N N . GLN A 1 169 ? -14.532 10.988 9.941 1.00 80.06 169 GLN A N 1
ATOM 1334 C CA . GLN A 1 169 ? -13.202 10.550 10.349 1.00 80.06 169 GLN A CA 1
ATOM 1335 C C . GLN A 1 169 ? -13.259 9.098 10.804 1.00 80.06 169 GLN A C 1
ATOM 1337 O O . GLN A 1 169 ? -13.832 8.774 11.843 1.00 80.06 169 GLN A O 1
ATOM 1342 N N . LEU A 1 170 ? -12.616 8.225 10.036 1.00 79.06 170 LEU A N 1
ATOM 1343 C CA . LEU A 1 170 ? -12.290 6.877 10.466 1.00 79.06 170 LEU A CA 1
ATOM 1344 C C . LEU A 1 170 ? -10.975 6.941 11.241 1.00 79.06 170 LEU A C 1
ATOM 1346 O O . LEU A 1 170 ? -9.959 7.370 10.706 1.00 79.06 170 LEU A O 1
ATOM 1350 N N . ARG A 1 171 ? -10.966 6.509 12.495 1.00 81.31 171 ARG A N 1
ATOM 1351 C CA . ARG A 1 171 ? -9.754 6.320 13.293 1.00 81.31 171 ARG A CA 1
ATOM 1352 C C . ARG A 1 171 ? -9.653 4.853 13.657 1.00 81.31 171 ARG A C 1
ATOM 1354 O O . ARG A 1 171 ? -10.590 4.280 14.194 1.00 81.31 171 ARG A O 1
ATOM 1361 N N . VAL A 1 172 ? -8.510 4.255 13.386 1.00 79.06 172 VAL A N 1
ATOM 1362 C CA . VAL A 1 172 ? -8.231 2.864 13.708 1.00 79.06 172 VAL A CA 1
ATOM 1363 C C . VAL A 1 172 ? -7.027 2.833 14.629 1.00 79.06 172 VAL A C 1
ATOM 1365 O O . VAL A 1 172 ? -5.957 3.349 14.301 1.00 79.06 172 VAL A O 1
ATOM 1368 N N . GLU A 1 173 ? -7.202 2.228 15.793 1.00 79.12 173 GLU A N 1
ATOM 1369 C CA . GLU A 1 173 ? -6.127 2.016 16.750 1.00 79.12 173 GLU A CA 1
ATOM 1370 C C . GLU A 1 173 ? -5.597 0.593 16.640 1.00 79.12 173 GLU A C 1
ATOM 1372 O O . GLU A 1 173 ? -6.343 -0.380 16.469 1.00 79.12 173 GLU A O 1
ATOM 1377 N N . PHE A 1 174 ? -4.279 0.482 16.738 1.00 77.25 174 PHE A N 1
ATOM 1378 C CA . PHE A 1 174 ? -3.571 -0.775 16.620 1.00 77.25 174 PHE A CA 1
ATOM 1379 C C . PHE A 1 174 ? -3.007 -1.193 17.968 1.00 77.25 174 PHE A C 1
ATOM 1381 O O . PHE A 1 174 ? -2.314 -0.425 18.639 1.00 77.25 174 PHE A O 1
ATOM 1388 N N . LYS A 1 175 ? -3.170 -2.472 18.300 1.00 71.00 175 LYS A N 1
ATOM 1389 C CA . LYS A 1 175 ? -2.314 -3.126 19.287 1.00 71.00 175 LYS A CA 1
ATOM 1390 C C . LYS A 1 175 ? -1.162 -3.779 18.543 1.00 71.00 175 LYS A C 1
ATOM 1392 O O . LYS A 1 175 ? -1.328 -4.778 17.838 1.00 71.00 175 LYS A O 1
ATOM 1397 N N . ARG A 1 176 ? 0.034 -3.205 18.693 1.00 63.50 176 ARG A N 1
ATOM 1398 C CA . ARG A 1 176 ? 1.255 -3.835 18.191 1.00 63.50 176 ARG A CA 1
ATOM 1399 C C . ARG A 1 176 ? 1.492 -5.098 19.008 1.00 63.50 176 ARG A C 1
ATOM 1401 O O . ARG A 1 176 ? 1.744 -5.024 20.206 1.00 63.50 176 ARG A O 1
ATOM 1408 N N . ARG A 1 177 ? 1.393 -6.257 18.366 1.00 56.06 177 ARG A N 1
ATOM 1409 C CA . ARG A 1 177 ? 1.686 -7.534 19.009 1.00 56.06 177 ARG A CA 1
ATOM 1410 C C . ARG A 1 177 ? 3.093 -7.995 18.623 1.00 56.06 177 ARG A C 1
ATOM 1412 O O . ARG A 1 177 ? 3.466 -7.944 17.453 1.00 56.06 177 ARG A O 1
ATOM 1419 N N . SER A 1 178 ? 3.867 -8.455 19.603 1.00 44.47 178 SER A N 1
ATOM 1420 C CA . SER A 1 178 ? 5.114 -9.182 19.356 1.00 44.47 178 SER A CA 1
ATOM 1421 C C . SER A 1 178 ? 4.746 -10.622 18.995 1.00 44.47 178 SER A C 1
ATOM 1423 O O . SER A 1 178 ? 4.415 -11.399 19.883 1.00 44.47 178 SER A O 1
ATOM 1425 N N . PHE A 1 179 ? 4.700 -10.975 17.706 1.00 45.28 179 PHE A N 1
ATOM 1426 C CA . PHE A 1 179 ? 4.413 -12.356 17.292 1.00 45.28 179 PHE A CA 1
ATOM 1427 C C . PHE A 1 179 ? 5.408 -12.906 16.276 1.00 45.28 179 PHE A C 1
ATOM 1429 O O . PHE A 1 179 ? 5.637 -12.331 15.208 1.00 45.28 179 PHE A O 1
ATOM 1436 N N . ASN A 1 180 ? 5.883 -14.111 16.591 1.00 39.19 180 ASN A N 1
ATOM 1437 C CA . ASN A 1 180 ? 6.457 -15.069 15.659 1.00 39.19 180 ASN A CA 1
ATOM 1438 C C . ASN A 1 180 ? 5.306 -15.781 14.917 1.00 39.19 180 ASN A C 1
ATOM 1440 O O . ASN A 1 180 ? 4.342 -16.208 15.540 1.00 39.19 180 ASN A O 1
ATOM 1444 N N . CYS A 1 181 ? 5.422 -15.920 13.592 1.00 37.59 181 CYS A N 1
ATOM 1445 C CA . CYS A 1 181 ? 4.529 -16.693 12.699 1.00 37.59 181 CYS A CA 1
ATOM 1446 C C . CYS A 1 181 ? 3.125 -16.110 12.421 1.00 37.59 181 CYS A C 1
ATOM 1448 O O . CYS A 1 181 ? 2.581 -15.370 13.230 1.00 37.59 181 CYS A O 1
ATOM 1450 N N . CYS A 1 182 ? 2.666 -16.238 11.162 1.00 44.94 182 CYS A N 1
ATOM 1451 C CA . CYS A 1 182 ? 1.269 -16.186 10.665 1.00 44.94 182 CYS A CA 1
ATOM 1452 C C . CYS A 1 182 ? 1.167 -15.809 9.174 1.00 44.94 182 CYS A C 1
ATOM 1454 O O . CYS A 1 182 ? 2.018 -15.094 8.641 1.00 44.94 182 CYS A O 1
ATOM 1456 N N . GLN A 1 183 ? 0.101 -16.357 8.586 1.00 39.44 183 GLN A N 1
ATOM 1457 C CA . GLN A 1 183 ? -0.214 -16.626 7.182 1.00 39.44 183 GLN A CA 1
ATOM 1458 C C . GLN A 1 183 ? -0.550 -15.385 6.329 1.00 39.44 183 GLN A C 1
ATOM 1460 O O . GLN A 1 183 ? -0.956 -14.359 6.875 1.00 39.44 183 GLN A O 1
ATOM 1465 N N . PRO A 1 184 ? -0.376 -15.466 4.994 1.00 38.38 184 PRO A N 1
ATOM 1466 C CA . PRO A 1 184 ? -0.761 -14.404 4.064 1.00 38.38 184 PRO A CA 1
ATOM 1467 C C . PRO A 1 184 ? -2.280 -14.171 4.077 1.00 38.38 184 PRO A C 1
ATOM 1469 O O . PRO A 1 184 ? -3.044 -15.134 4.081 1.00 38.38 184 PRO A O 1
ATOM 1472 N N . SER A 1 185 ? -2.719 -12.905 4.062 1.00 44.59 185 SER A N 1
ATOM 1473 C CA . SER A 1 185 ? -4.134 -12.590 3.830 1.00 44.59 185 SER A CA 1
ATOM 1474 C C . SER A 1 185 ? -4.491 -12.859 2.364 1.00 44.59 185 SER A C 1
ATOM 1476 O O . SER A 1 185 ? -3.666 -12.691 1.463 1.00 44.59 185 SER A O 1
ATOM 1478 N N . THR A 1 186 ? -5.716 -13.321 2.129 1.00 40.53 186 THR A N 1
ATOM 1479 C CA . THR A 1 186 ? -6.202 -13.835 0.839 1.00 40.53 186 THR A CA 1
ATOM 1480 C C . THR A 1 186 ? -6.860 -12.781 -0.058 1.00 40.53 186 THR A C 1
ATOM 1482 O O . THR A 1 186 ? -7.473 -13.137 -1.062 1.00 40.53 186 THR A O 1
ATOM 1485 N N . SER A 1 187 ? -6.732 -11.483 0.228 1.00 42.91 187 SER A N 1
ATOM 1486 C CA . SER A 1 187 ? -7.364 -10.436 -0.585 1.00 42.91 187 SER A CA 1
ATOM 1487 C C . SER A 1 187 ? -6.618 -10.190 -1.908 1.00 42.91 187 SER A C 1
ATOM 1489 O O . SER A 1 187 ? -5.719 -9.358 -2.017 1.00 42.91 187 SER A O 1
ATOM 1491 N N . ILE A 1 188 ? -7.017 -10.926 -2.951 1.00 40.78 188 ILE A N 1
ATOM 1492 C CA . ILE A 1 188 ? -6.625 -10.695 -4.349 1.00 40.78 188 ILE A CA 1
ATOM 1493 C C . ILE A 1 188 ? -7.763 -9.948 -5.053 1.00 40.78 188 ILE A C 1
ATOM 1495 O O . ILE A 1 188 ? -8.779 -10.530 -5.418 1.00 40.78 188 ILE A O 1
ATOM 1499 N N . GLY A 1 189 ? -7.570 -8.648 -5.276 1.00 42.41 189 GLY A N 1
ATOM 1500 C CA . GLY A 1 189 ? -8.437 -7.818 -6.111 1.00 42.41 189 GLY A CA 1
ATOM 1501 C C . GLY A 1 189 ? -7.638 -6.663 -6.709 1.00 42.41 189 GLY A C 1
ATOM 1502 O O . GLY A 1 189 ? -7.311 -5.704 -6.018 1.00 42.41 189 GLY A O 1
ATOM 1503 N N . ALA A 1 190 ? -7.293 -6.755 -7.995 1.00 42.94 190 ALA A N 1
ATOM 1504 C CA . ALA A 1 190 ? -6.396 -5.831 -8.703 1.00 42.94 190 ALA A CA 1
ATOM 1505 C C . ALA A 1 190 ? -7.027 -4.471 -9.095 1.00 42.94 190 ALA A C 1
ATOM 1507 O O . ALA A 1 190 ? -6.497 -3.760 -9.949 1.00 42.94 190 ALA A O 1
ATOM 1508 N N . GLY A 1 191 ? -8.142 -4.082 -8.477 1.00 46.72 191 GLY A N 1
ATOM 1509 C CA . GLY A 1 191 ? -8.769 -2.773 -8.658 1.00 46.72 191 GLY A CA 1
ATOM 1510 C C . GLY A 1 191 ? -8.752 -2.011 -7.340 1.00 46.72 191 GLY A C 1
ATOM 1511 O O . GLY A 1 191 ? -9.413 -2.443 -6.405 1.00 46.72 191 GLY A O 1
ATOM 1512 N N . ASN A 1 192 ? -8.031 -0.880 -7.300 1.00 55.41 192 ASN A N 1
ATOM 1513 C CA . ASN A 1 192 ? -7.805 0.054 -6.174 1.00 55.41 192 ASN A CA 1
ATOM 1514 C C . ASN A 1 192 ? -6.469 -0.143 -5.433 1.00 55.41 192 ASN A C 1
ATOM 1516 O O . ASN A 1 192 ? -6.394 -0.748 -4.366 1.00 55.41 192 ASN A O 1
ATOM 1520 N N . SER A 1 193 ? -5.404 0.452 -5.984 1.00 71.69 193 SER A N 1
ATOM 1521 C CA . SER A 1 193 ? -4.011 0.235 -5.563 1.00 71.69 193 SER A CA 1
ATOM 1522 C C . SER A 1 193 ? -3.726 0.496 -4.086 1.00 71.69 193 SER A C 1
ATOM 1524 O O . SER A 1 193 ? -2.873 -0.181 -3.536 1.00 71.69 193 SER A O 1
ATOM 1526 N N . TRP A 1 194 ? -4.416 1.440 -3.434 1.00 75.50 194 TRP A N 1
ATOM 1527 C CA . TRP A 1 194 ? -4.230 1.701 -2.001 1.00 75.50 194 TRP A CA 1
ATOM 1528 C C . TRP A 1 194 ? -5.018 0.725 -1.122 1.00 75.50 194 TRP A C 1
ATOM 1530 O O . TRP A 1 194 ? -4.579 0.395 -0.028 1.00 75.50 194 TRP A O 1
ATOM 1540 N N . ARG A 1 195 ? -6.156 0.210 -1.596 1.00 81.38 195 ARG A N 1
ATOM 1541 C CA . ARG A 1 195 ? -6.995 -0.714 -0.822 1.00 81.38 195 ARG A CA 1
ATOM 1542 C C . ARG A 1 195 ? -6.287 -2.037 -0.564 1.00 81.38 195 ARG A C 1
ATOM 1544 O O . ARG A 1 195 ? -6.462 -2.605 0.499 1.00 81.38 195 ARG A O 1
ATOM 1551 N N . ALA A 1 196 ? -5.448 -2.475 -1.497 1.00 84.31 196 ALA A N 1
ATOM 1552 C CA . ALA A 1 196 ? -4.623 -3.671 -1.346 1.00 84.31 196 ALA A CA 1
ATOM 1553 C C . ALA A 1 196 ? -3.359 -3.454 -0.490 1.00 84.31 196 ALA A C 1
ATOM 1555 O O . ALA A 1 196 ? -2.624 -4.406 -0.235 1.00 84.31 196 ALA A O 1
ATOM 1556 N N . MET A 1 197 ? -3.059 -2.217 -0.079 1.00 86.19 197 MET A N 1
ATOM 1557 C CA . MET A 1 197 ? -1.863 -1.936 0.710 1.00 86.19 197 MET A CA 1
ATOM 1558 C C . MET A 1 197 ? -2.112 -2.181 2.195 1.00 86.19 197 MET A C 1
ATOM 1560 O O . MET A 1 197 ? -3.175 -1.855 2.728 1.00 86.19 197 MET A O 1
ATOM 1564 N N . TYR A 1 198 ? -1.091 -2.667 2.888 1.00 87.06 198 TYR A N 1
ATOM 1565 C CA . TYR A 1 198 ? -1.077 -2.713 4.345 1.00 87.06 198 TYR A CA 1
ATOM 1566 C C . TYR A 1 198 ? -0.684 -1.347 4.919 1.00 87.06 198 TYR A C 1
ATOM 1568 O O . TYR A 1 198 ? 0.125 -0.609 4.345 1.00 87.06 198 TYR A O 1
ATOM 1576 N N . ALA A 1 199 ? -1.239 -1.014 6.086 1.00 80.62 199 ALA A N 1
ATOM 1577 C CA . ALA A 1 199 ? -0.843 0.185 6.825 1.00 80.62 199 ALA A CA 1
ATOM 1578 C C . ALA A 1 199 ? 0.594 0.072 7.365 1.00 80.62 199 ALA A C 1
ATOM 1580 O O . ALA A 1 199 ? 1.341 1.054 7.412 1.00 80.62 199 ALA A O 1
ATOM 1581 N N . CYS A 1 200 ? 0.988 -1.151 7.725 1.00 77.12 200 CYS A N 1
ATOM 1582 C CA . CYS A 1 200 ? 2.285 -1.469 8.294 1.00 77.12 200 CYS A CA 1
ATOM 1583 C C . CYS A 1 200 ? 2.886 -2.708 7.629 1.00 77.12 200 CYS A C 1
ATOM 1585 O O . CYS A 1 200 ? 2.215 -3.712 7.415 1.00 77.12 200 CYS A O 1
ATOM 1587 N N . ASN A 1 201 ? 4.198 -2.663 7.428 1.00 73.31 201 ASN A N 1
ATOM 1588 C CA . ASN A 1 201 ? 5.064 -3.798 7.146 1.00 73.31 201 ASN A CA 1
ATOM 1589 C C . ASN A 1 201 ? 5.513 -4.482 8.451 1.00 73.31 201 ASN A C 1
ATOM 1591 O O . ASN A 1 201 ? 6.657 -4.905 8.599 1.00 73.31 201 ASN A O 1
ATOM 1595 N N . VAL A 1 202 ? 4.612 -4.605 9.416 1.00 75.06 202 VAL A N 1
ATOM 1596 C CA . VAL A 1 202 ? 4.746 -5.483 10.582 1.00 75.06 202 VAL A CA 1
ATOM 1597 C C . VAL A 1 202 ? 3.369 -6.021 10.899 1.00 75.06 202 VAL A C 1
ATOM 1599 O O . VAL A 1 202 ? 2.374 -5.373 10.600 1.00 75.06 202 VAL A O 1
ATOM 1602 N N . LYS A 1 203 ? 3.302 -7.186 11.535 1.00 76.50 203 LYS A N 1
ATOM 1603 C CA . LYS A 1 203 ? 2.022 -7.721 11.992 1.00 76.50 203 LYS A CA 1
ATOM 1604 C C . LYS A 1 203 ? 1.422 -6.794 13.040 1.00 76.50 203 LYS A C 1
ATOM 1606 O O . LYS A 1 203 ? 2.096 -6.408 13.997 1.00 76.50 203 LYS A O 1
ATOM 1611 N N . PHE A 1 204 ? 0.150 -6.479 12.868 1.00 79.06 204 PHE A N 1
ATOM 1612 C CA . PHE A 1 204 ? -0.635 -5.725 13.829 1.00 79.06 204 PHE A CA 1
ATOM 1613 C C . PHE A 1 204 ? -2.031 -6.326 13.939 1.00 79.06 204 PHE A C 1
ATOM 1615 O O . PHE A 1 204 ? -2.497 -7.033 13.044 1.00 79.06 204 PHE A O 1
ATOM 1622 N N . GLU A 1 205 ? -2.687 -6.048 15.054 1.00 85.25 205 GLU A N 1
ATOM 1623 C CA . GLU A 1 205 ? -4.098 -6.344 15.242 1.00 85.25 205 GLU A CA 1
ATOM 1624 C C . GLU A 1 205 ? -4.830 -5.043 15.508 1.00 85.25 205 GLU A C 1
ATOM 1626 O O . GLU A 1 205 ? -4.337 -4.163 16.226 1.00 85.25 205 GLU A O 1
ATOM 1631 N N . VAL A 1 206 ? -5.999 -4.918 14.899 1.00 86.25 206 VAL A N 1
ATOM 1632 C CA . VAL A 1 206 ? -6.872 -3.777 15.129 1.00 86.25 206 VAL A CA 1
ATOM 1633 C C . VAL A 1 206 ? -7.564 -3.956 16.466 1.00 86.25 206 VAL A C 1
ATOM 1635 O O . VAL A 1 206 ? -8.321 -4.903 16.656 1.00 86.25 206 VAL A O 1
ATOM 1638 N N . SER A 1 207 ? -7.289 -3.047 17.397 1.00 86.00 207 SER A N 1
ATOM 1639 C CA . SER A 1 207 ? -7.900 -3.078 18.724 1.00 86.00 207 SER A CA 1
ATOM 1640 C C . SER A 1 207 ? -9.187 -2.282 18.800 1.00 86.00 207 SER A C 1
ATOM 1642 O O . SER A 1 207 ? -10.062 -2.603 19.601 1.00 86.00 207 SER A O 1
ATOM 1644 N N . GLU A 1 208 ? -9.278 -1.218 18.010 1.00 88.25 208 GLU A N 1
ATOM 1645 C CA . GLU A 1 208 ? -10.435 -0.343 17.999 1.00 88.25 208 GLU A CA 1
ATOM 1646 C C . GLU A 1 208 ? -10.586 0.310 16.629 1.00 88.25 208 GLU A C 1
ATOM 1648 O O . GLU A 1 208 ? -9.609 0.756 16.029 1.00 88.25 208 GLU A O 1
ATOM 1653 N N . VAL A 1 209 ? -11.826 0.391 16.156 1.00 88.00 209 VAL A N 1
ATOM 1654 C CA . VAL A 1 209 ? -12.204 1.195 14.997 1.00 88.00 209 VAL A CA 1
ATOM 1655 C C . VAL A 1 209 ? -13.239 2.203 15.467 1.00 88.00 209 VAL A C 1
ATOM 1657 O O . VAL A 1 209 ? -14.202 1.837 16.133 1.00 88.00 209 VAL A O 1
ATOM 1660 N N . ARG A 1 210 ? -13.034 3.478 15.150 1.00 88.88 210 ARG A N 1
ATOM 1661 C CA . ARG A 1 210 ? -13.975 4.564 15.413 1.00 88.88 210 ARG A CA 1
ATOM 1662 C C . ARG A 1 210 ? -14.349 5.246 14.109 1.00 88.88 210 ARG A C 1
ATOM 1664 O O . ARG A 1 210 ? -13.463 5.604 13.339 1.00 88.88 210 ARG A O 1
ATOM 1671 N N . LEU A 1 211 ? -15.634 5.484 13.897 1.00 88.81 211 LEU A N 1
ATOM 1672 C CA . LEU A 1 211 ? -16.151 6.324 12.826 1.00 88.81 211 LEU A CA 1
ATOM 1673 C C . LEU A 1 211 ? -16.851 7.526 13.452 1.00 88.81 211 LEU A C 1
ATOM 1675 O O . LEU A 1 211 ? -17.804 7.367 14.212 1.00 88.81 211 LEU A O 1
ATOM 1679 N N . ASP A 1 212 ? -16.368 8.727 13.154 1.00 86.56 212 ASP A N 1
ATOM 1680 C CA . ASP A 1 212 ? -16.919 9.990 13.664 1.00 86.56 212 ASP A CA 1
ATOM 1681 C C . ASP A 1 212 ? -16.945 10.013 15.203 1.00 86.56 212 ASP A C 1
ATOM 1683 O O . ASP A 1 212 ? -17.918 10.413 15.840 1.00 86.56 212 ASP A O 1
ATOM 1687 N N . GLY A 1 213 ? -15.879 9.482 15.812 1.00 86.38 213 GLY A N 1
ATOM 1688 C CA . GLY A 1 213 ? -15.742 9.328 17.263 1.00 86.38 213 GLY A CA 1
ATOM 1689 C C . GLY A 1 213 ? -16.522 8.155 17.869 1.00 86.38 213 GLY A C 1
ATOM 1690 O O . GLY A 1 213 ? -16.226 7.768 18.999 1.00 86.38 213 GLY A O 1
ATOM 1691 N N . LYS A 1 214 ? -17.455 7.536 17.134 1.00 89.25 214 LYS A N 1
ATOM 1692 C CA . LYS A 1 214 ? -18.221 6.375 17.603 1.00 89.25 214 LYS A CA 1
ATOM 1693 C C . LYS A 1 214 ? -17.443 5.091 17.372 1.00 89.25 214 LYS A C 1
ATOM 1695 O O . LYS A 1 214 ? -17.010 4.825 16.255 1.00 89.25 214 LYS A O 1
ATOM 1700 N N . LYS A 1 215 ? -17.280 4.288 18.419 1.00 90.88 215 LYS A N 1
ATOM 1701 C CA . LYS A 1 215 ? -16.663 2.964 18.325 1.00 90.88 215 LYS A CA 1
ATOM 1702 C C . LYS A 1 215 ? -17.544 2.037 17.481 1.00 90.88 215 LYS A C 1
ATOM 1704 O O . LYS A 1 215 ? -18.742 1.954 17.728 1.00 90.88 215 LYS A O 1
ATOM 1709 N N . LEU A 1 216 ? -16.941 1.382 16.494 1.00 90.31 216 LEU A N 1
ATOM 1710 C CA . LEU A 1 216 ? -17.560 0.331 15.694 1.00 90.31 216 LEU A CA 1
ATOM 1711 C C . LEU A 1 216 ? -17.272 -1.033 16.321 1.00 90.31 216 LEU A C 1
ATOM 1713 O O . LEU A 1 216 ? -16.206 -1.237 16.918 1.00 90.31 216 LEU A O 1
ATOM 1717 N N . ASP A 1 217 ? -18.203 -1.965 16.149 1.00 89.31 217 ASP A N 1
ATOM 1718 C CA . ASP A 1 217 ? -18.010 -3.348 16.564 1.00 89.31 217 ASP A CA 1
ATOM 1719 C C . ASP A 1 217 ? -17.008 -4.027 15.632 1.00 89.31 217 ASP A C 1
ATOM 1721 O O . ASP A 1 217 ? -17.264 -4.308 14.463 1.00 89.31 217 ASP A O 1
ATOM 1725 N N . VAL A 1 218 ? -15.814 -4.269 16.164 1.00 86.50 218 VAL A N 1
ATOM 1726 C CA . VAL A 1 218 ? -14.790 -5.064 15.490 1.00 86.50 218 VAL A CA 1
ATOM 1727 C C . VAL A 1 218 ? -15.065 -6.534 15.821 1.00 86.50 218 VAL A C 1
ATOM 1729 O O . VAL A 1 218 ? -15.285 -6.843 16.997 1.00 86.50 218 VAL A O 1
ATOM 1732 N N . PRO A 1 219 ? -15.031 -7.456 14.840 1.00 85.38 219 PRO A N 1
ATOM 1733 C CA . PRO A 1 219 ? -15.194 -8.884 15.099 1.00 85.38 219 PRO A CA 1
ATOM 1734 C C . PRO A 1 219 ? -14.293 -9.353 16.248 1.00 85.38 219 PRO A C 1
ATOM 1736 O O . PRO A 1 219 ? -13.130 -8.956 16.321 1.00 85.38 219 PRO A O 1
ATOM 1739 N N . LYS A 1 220 ? -14.810 -10.217 17.136 1.00 77.38 220 LYS A N 1
ATOM 1740 C CA . LYS A 1 220 ? -14.083 -10.691 18.336 1.00 77.38 220 LYS A CA 1
ATOM 1741 C C . LYS A 1 220 ? -12.737 -11.342 18.017 1.00 77.38 220 LYS A C 1
ATOM 1743 O O . LYS A 1 220 ? -11.831 -11.305 18.841 1.00 77.38 220 LYS A O 1
ATOM 1748 N N . GLU A 1 221 ? -12.604 -11.924 16.829 1.00 75.94 221 GLU A N 1
ATOM 1749 C CA . GLU A 1 221 ? -11.353 -12.531 16.366 1.00 75.94 221 GLU A CA 1
ATOM 1750 C C . GLU A 1 221 ? -10.268 -11.505 15.995 1.00 75.94 221 GLU A C 1
ATOM 1752 O O . GLU A 1 221 ? -9.112 -11.887 15.783 1.00 75.94 221 GLU A O 1
ATOM 1757 N N . GLY A 1 222 ? -10.628 -10.216 15.970 1.00 69.50 222 GLY A N 1
ATOM 1758 C CA . GLY A 1 222 ? -9.784 -9.104 15.565 1.00 69.50 222 GLY A CA 1
ATOM 1759 C C . GLY A 1 222 ? -9.473 -9.148 14.071 1.00 69.50 222 GLY A C 1
ATOM 1760 O O . GLY A 1 222 ? -9.242 -10.204 13.482 1.00 69.50 222 GLY A O 1
ATOM 1761 N N . LEU A 1 223 ? -9.404 -7.984 13.427 1.00 82.38 223 LEU A N 1
ATOM 1762 C CA . LEU A 1 223 ? -8.803 -7.931 12.098 1.00 82.38 223 LEU A CA 1
ATOM 1763 C C . LEU A 1 223 ? -7.283 -8.065 12.259 1.00 82.38 223 LEU A C 1
ATOM 1765 O O . LEU A 1 223 ? -6.605 -7.149 12.742 1.00 82.38 223 LEU A O 1
ATOM 1769 N N . LYS A 1 224 ? -6.752 -9.233 11.881 1.00 86.75 224 LYS A N 1
ATOM 1770 C CA . LYS A 1 224 ? -5.318 -9.547 11.921 1.00 86.75 224 LYS A CA 1
ATOM 1771 C C . LYS A 1 224 ? -4.651 -9.085 10.631 1.00 86.75 224 LYS A C 1
ATOM 1773 O O . LYS A 1 224 ? -4.892 -9.651 9.572 1.00 86.75 224 LYS A O 1
ATOM 1778 N N . ASN A 1 225 ? -3.779 -8.085 10.745 1.00 83.88 225 ASN A N 1
ATOM 1779 C CA . ASN A 1 225 ? -3.051 -7.469 9.636 1.00 83.88 225 ASN A CA 1
ATOM 1780 C C . ASN A 1 225 ? -3.932 -7.112 8.414 1.00 83.88 225 ASN A C 1
ATOM 1782 O O . ASN A 1 225 ? -3.591 -7.505 7.299 1.00 83.88 225 ASN A O 1
ATOM 1786 N N . PRO A 1 226 ? -5.062 -6.411 8.600 1.00 88.56 226 PRO A N 1
ATOM 1787 C CA . PRO A 1 226 ? -5.944 -6.058 7.501 1.00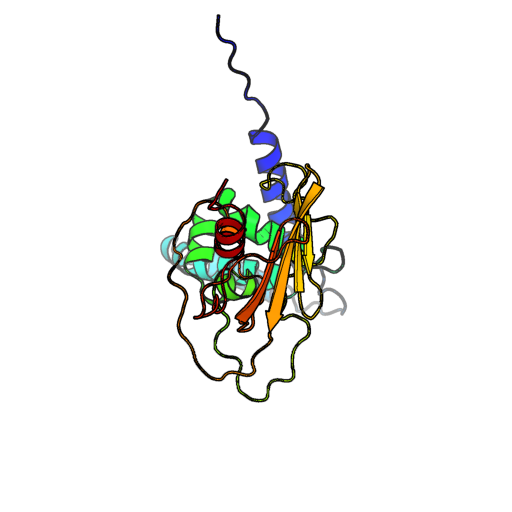 88.56 226 PRO A CA 1
ATOM 1788 C C . PRO A 1 226 ? -5.285 -5.074 6.531 1.00 88.56 226 PRO A C 1
ATOM 1790 O O . PRO A 1 226 ? -4.456 -4.236 6.907 1.00 88.56 226 PRO A O 1
ATOM 1793 N N . THR A 1 227 ? -5.694 -5.151 5.274 1.00 88.06 227 THR A N 1
ATOM 1794 C CA . THR A 1 227 ? -5.387 -4.135 4.267 1.00 88.06 227 THR A CA 1
ATOM 1795 C C . THR A 1 227 ? -6.167 -2.847 4.548 1.00 88.06 227 THR A C 1
ATOM 1797 O O . THR A 1 227 ? -7.173 -2.832 5.262 1.00 88.06 227 THR A O 1
ATOM 1800 N N . MET A 1 228 ? -5.729 -1.728 3.969 1.00 84.88 228 MET A N 1
ATOM 1801 C CA . MET A 1 228 ? -6.460 -0.463 4.087 1.00 84.88 228 MET A CA 1
ATOM 1802 C C . MET A 1 228 ? -7.863 -0.536 3.473 1.00 84.88 228 MET A C 1
ATOM 1804 O O . MET A 1 228 ? -8.766 0.155 3.938 1.00 84.88 228 MET A O 1
ATOM 1808 N N . GLY A 1 229 ? -8.055 -1.372 2.451 1.00 86.44 229 GLY A N 1
ATOM 1809 C CA . GLY A 1 229 ? -9.349 -1.631 1.830 1.00 86.44 229 GLY A CA 1
ATOM 1810 C C . GLY A 1 229 ? -10.306 -2.345 2.769 1.00 86.44 229 GLY A C 1
ATOM 1811 O O . GLY A 1 229 ? -11.425 -1.884 2.928 1.00 86.44 229 GLY A O 1
ATOM 1812 N N . GLU A 1 230 ? -9.842 -3.397 3.443 1.00 87.69 230 GLU A N 1
ATOM 1813 C CA . GLU A 1 230 ? -10.642 -4.137 4.431 1.00 87.69 230 GLU A CA 1
ATOM 1814 C C . GLU A 1 230 ? -11.055 -3.242 5.607 1.00 87.69 230 GLU A C 1
ATOM 1816 O O . GLU A 1 230 ? -12.184 -3.320 6.082 1.00 87.69 230 GLU A O 1
ATOM 1821 N N . LEU A 1 231 ? -10.170 -2.344 6.052 1.00 86.50 231 LEU A N 1
ATOM 1822 C CA . LEU A 1 231 ? -10.484 -1.379 7.115 1.00 86.50 231 LEU A CA 1
ATOM 1823 C C . LEU A 1 231 ? -11.497 -0.335 6.676 1.00 86.50 231 LEU A C 1
ATOM 1825 O O . LEU A 1 231 ? -12.350 0.079 7.460 1.00 86.50 231 LEU A O 1
ATOM 1829 N N . PHE A 1 232 ? -11.388 0.093 5.424 1.00 84.44 232 PHE A N 1
ATOM 1830 C CA . PHE A 1 232 ? -12.366 0.973 4.822 1.00 84.44 232 PHE A CA 1
ATOM 1831 C C . PHE A 1 232 ? -13.718 0.267 4.702 1.00 84.44 232 PHE A C 1
ATOM 1833 O O . PHE A 1 232 ? -14.721 0.819 5.133 1.00 84.44 232 PHE A O 1
ATOM 1840 N N . ASP A 1 233 ? -13.753 -0.954 4.172 1.00 87.19 233 ASP A N 1
ATOM 1841 C CA . ASP A 1 233 ? -14.991 -1.722 4.054 1.00 87.19 233 ASP A CA 1
ATOM 1842 C C . ASP A 1 233 ? -15.637 -1.936 5.413 1.00 87.19 233 ASP A C 1
ATOM 1844 O O . ASP A 1 233 ? -16.806 -1.618 5.561 1.00 87.19 233 ASP A O 1
ATOM 1848 N N . LEU A 1 234 ? -14.881 -2.331 6.439 1.00 86.38 234 LEU A N 1
ATOM 1849 C CA . LEU A 1 234 ? -15.417 -2.465 7.795 1.00 86.38 234 LEU A CA 1
ATOM 1850 C C . LEU A 1 234 ? -16.087 -1.171 8.287 1.00 86.38 234 LEU A C 1
ATOM 1852 O O . LEU A 1 234 ? -17.144 -1.210 8.907 1.00 86.38 234 LEU A O 1
ATOM 1856 N N . ALA A 1 235 ? -15.479 -0.017 8.016 1.00 84.25 235 ALA A N 1
ATOM 1857 C CA . ALA A 1 235 ? -15.999 1.266 8.471 1.00 84.25 235 ALA A CA 1
ATOM 1858 C C . ALA A 1 235 ? -17.231 1.753 7.693 1.00 84.25 235 ALA A C 1
ATOM 1860 O O . ALA A 1 235 ? -17.991 2.576 8.207 1.00 84.25 235 ALA A O 1
ATOM 1861 N N . PHE A 1 236 ? -17.411 1.294 6.453 1.00 82.69 236 PHE A N 1
ATOM 1862 C CA . PHE A 1 236 ? -18.422 1.813 5.529 1.00 82.69 236 PHE A CA 1
ATOM 1863 C C . PHE A 1 236 ? -19.384 0.743 4.987 1.00 82.69 236 PHE A C 1
ATOM 1865 O O . PHE A 1 236 ? -20.233 1.085 4.172 1.00 82.69 236 PHE A O 1
ATOM 1872 N N . ALA A 1 237 ? -19.300 -0.509 5.449 1.00 80.69 237 ALA A N 1
ATOM 1873 C CA . ALA A 1 237 ? -20.139 -1.625 4.999 1.00 80.69 237 ALA A CA 1
ATOM 1874 C C . ALA A 1 237 ? -21.628 -1.477 5.360 1.00 80.69 237 ALA A C 1
ATOM 1876 O O . ALA A 1 237 ? -22.458 -2.152 4.762 1.00 80.69 237 ALA A O 1
ATOM 1877 N N . GLU A 1 238 ? -21.978 -0.596 6.302 1.00 55.09 238 GLU A N 1
ATOM 1878 C CA . GLU A 1 238 ? -23.339 -0.472 6.849 1.00 55.09 238 GLU A CA 1
ATOM 1879 C C . GLU A 1 238 ? -24.007 0.894 6.593 1.00 55.09 238 GLU A C 1
ATOM 1881 O O . GLU A 1 238 ? -24.757 1.392 7.436 1.00 55.09 238 GLU A O 1
ATOM 1886 N N . LYS A 1 239 ? -23.749 1.551 5.455 1.00 52.25 239 LYS A N 1
ATOM 1887 C CA . LYS A 1 239 ? -24.480 2.780 5.084 1.00 52.25 239 LYS A CA 1
ATOM 1888 C C . LYS A 1 239 ? -24.955 2.799 3.644 1.00 52.25 239 LYS A C 1
ATOM 1890 O O . LYS A 1 239 ? -24.107 2.592 2.752 1.00 52.25 239 LYS A O 1
#

Solvent-accessible surface area (backbone atoms only — not comparable to full-atom values): 14433 Å² total; per-residue (Å²): 138,86,84,86,85,82,88,68,67,73,68,60,55,55,54,54,55,52,49,54,52,48,52,58,63,53,65,77,67,72,83,81,83,76,98,58,95,79,58,72,65,60,60,57,50,52,53,51,55,61,67,71,44,53,76,65,64,62,54,71,52,46,57,60,52,51,46,53,52,54,46,41,41,49,76,61,43,56,98,91,42,55,60,48,57,30,46,49,50,61,60,54,41,40,77,73,40,66,67,50,31,51,38,44,74,68,31,67,66,49,20,36,77,67,27,58,37,80,51,74,79,74,62,90,85,66,76,84,62,91,74,37,50,43,57,67,30,64,40,83,81,36,62,49,90,83,43,68,83,54,41,37,42,42,56,60,98,51,32,37,34,44,37,35,69,85,74,45,32,41,38,37,32,44,44,81,56,95,71,86,84,86,79,85,83,83,85,82,64,99,75,55,82,64,33,55,18,33,64,42,56,53,72,36,32,50,72,45,41,24,52,69,82,41,76,52,92,68,63,92,85,40,52,70,58,54,29,46,33,56,54,48,42,70,77,54,70,88,119

pLDDT: mean 70.52, std 17.24, range [36.34, 95.31]

Organism: NCBI:txid685502

Nearest PDB structures (foldseek):
  4g7n-assembly1_A  TM=7.786E-01  e=1.701E+00  Drosophila melanogaster
  6w3i-assembly1_B  TM=4.421E-01  e=2.683E+00  Homo sapiens

Mean predicted aligned error: 12.75 Å

Radius of gyration: 21.81 Å; Cα contacts (8 Å, |Δi|>4): 253; chains: 1; bounding box: 68×33×50 Å

Secondary structure (DSSP, 8-state):
--------HHHHHH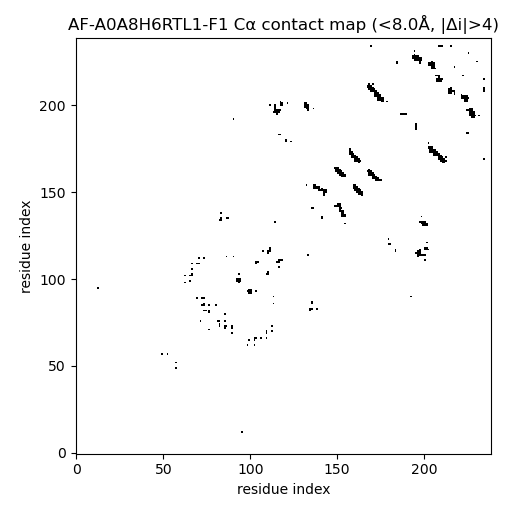HHHHHHHHHHHHHTTS---S--TT-HHHHHHHHHHHHHS-HHHHHHTHHHHHHHHHHHHHHS--TTS-HHHHHHHHHHHTTT-HHHHHHHHH-HHHHHHTTSSPPP-PPTT----GGGB-GGGT-TT---TTS-TT-EEEE-SSEEEEE-TTS-EEEEEEE-------PPP-----S-TTTTSBSBSS--EEEEEEETTEEE---TT--BS-BHHHHHHHHHTT-

Sequence (239 aa):
MLRSAAPNLQLRFRTGLFFFLNIIRRNDCRTGTHNSVHGMKATDSLISIIMALSAGHRVVNITELLEDILLRVVDAPPPWFDATSALRTTLLSQRTCRAFRDVILGSTKLRQRLFLSPPRAMRPGSSLNPSCYNPLLRNPLFHGSDLPQGIHFYVGHVWFSVCMQKGKQLRVEFKRRSFNCCQPSTSIGAGNSWRAMYACNVKFEVSEVRLDGKKLDVPKEGLKNPTMGELFDLAFAEK

Foldseek 3Di:
DDDDDDDDPVVVLVVLVVVLVVQVVVVVVPPDPDDDPPPPVPVVVVVVVLVPDDPVVVVVCPLVVLLVSLCCLQVPNPPVADNLNSLVSLLCVCVNDVSSVVSCVPDPVNCLSSQLWAADFDDPPPPDDPPFFRVCQPDQPNPPVPDDGAWHWHDDPFKIWTAGPVRKIKIWGKDQDDDDDDDIDDDDDPPDSQQSGFRGSHKIWTPWIDISNHTDDAPPVTDIRHGNNVSVCSRPVPD